Protein AF-0000000074021505 (afdb_homodimer)

Organism: Pomacea canaliculata (NCBI:txid400727)

Secondary structure (DSSP, 8-state):
-GGG-EEEEE-GGG-BSHHHHHHHTT--HHHHHHHHH---EEEEEEETTEEEEEEEETTEEEEEEEETTS-EEEE-TTS-EEEEEEEEETTEEEEEEEETTEEEEEEEEEETTEEEEEEEETTEEEEEEEEE-/-GGG-EEEEE-GGG-BSHHHHHHHTT--HHHHHHHHH---EEEEEEETTEEEEEEEETTEEEEEEEETTS-EEEE-TTS-EEEEEEEEETTEEEEEEEETTEEEEEEEEEETTEEEEEEEETTEEEEEEEEE-

Radius of gyration: 21.73 Å; Cα contacts (8 Å, |Δi|>4): 639; chains: 2; bounding box: 27×64×45 Å

Solvent-accessible surface area (backbone atoms only — not comparable to full-atom values): 13680 Å² total; per-residue (Å²): 100,71,73,56,50,44,40,27,35,58,38,58,93,69,39,42,48,52,66,60,27,33,51,77,66,73,42,42,52,58,48,41,54,23,52,59,66,49,74,40,36,42,32,34,47,74,59,89,73,36,36,37,40,35,43,31,49,84,89,49,72,38,78,48,69,44,39,72,73,40,79,39,80,44,73,46,63,62,69,40,46,32,41,32,35,35,39,78,55,96,67,21,46,34,33,39,42,25,46,71,80,37,55,33,40,35,41,36,34,61,59,95,78,24,41,39,37,36,40,32,46,83,88,28,49,30,38,41,33,20,37,70,102,101,71,73,58,49,43,39,28,34,59,37,58,93,68,38,43,49,50,65,60,28,33,51,76,66,74,44,41,53,58,47,41,53,23,53,59,66,48,74,39,35,42,31,31,45,74,58,89,73,36,36,37,42,34,42,32,50,83,90,48,72,37,77,48,69,44,39,74,74,40,78,40,78,43,74,46,63,62,70,40,47,33,41,34,34,34,39,78,53,96,66,21,45,34,35,41,41,25,47,70,78,37,55,34,39,34,41,36,36,61,57,94,78,24,42,40,37,35,42,32,47,82,90,29,50,31,36,41,34,22,38,70,104

Sequence (266 aa):
MESLLGKWQVINSESEGLDEYFRKNDTPAEDRYALTSTQWTQSFLKDGDQWVSETAYGEIKDTLKFKLGQEVTHTTLRGKSLVGTFNIKDNKLVGSGTEDGIPFSSCDYVADGKLRAAFTLNGATAKFLLRKVMESLLGKWQVINSESEGLDEYFRKNDTPAEDRYALTSTQWTQSFLKDGDQWVSETAYGEIKDTLKFKLGQEVTHTTLRGKSLVGTFNIKDNKLVGSGTEDGIPFSSCDYVADGKLRAAFTLNGATAKFLLRKV

Structure (mmCIF, N/CA/C/O backbone):
data_AF-0000000074021505-model_v1
#
loop_
_entity.id
_entity.type
_entity.pdbx_description
1 polymer 'Cytosolic fatty-acid binding proteins domain-containing protein'
#
loop_
_atom_site.group_PDB
_atom_site.id
_atom_si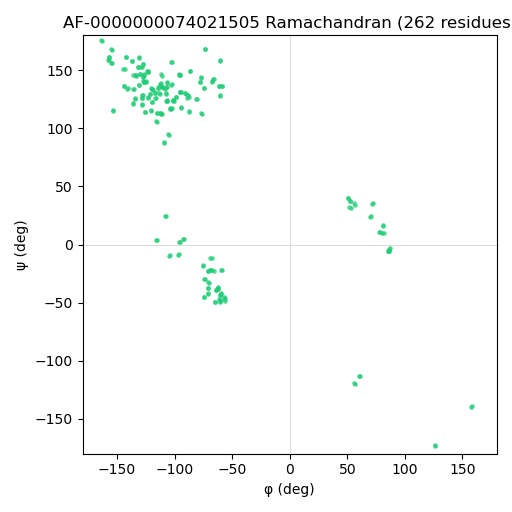te.type_symbol
_atom_site.label_atom_id
_atom_site.label_alt_id
_atom_site.label_comp_id
_atom_site.label_asym_id
_atom_site.label_entity_id
_atom_site.label_seq_id
_atom_site.pdbx_PDB_ins_code
_atom_site.Cartn_x
_atom_site.Cartn_y
_atom_site.Cartn_z
_atom_site.occupancy
_atom_site.B_iso_or_equiv
_atom_site.auth_seq_id
_atom_site.auth_comp_id
_atom_site.auth_asym_id
_atom_site.auth_atom_id
_atom_site.pdbx_PDB_model_num
ATOM 1 N N . MET A 1 1 ? -4.57 25.219 19.688 1 74.06 1 MET A N 1
ATOM 2 C CA . MET A 1 1 ? -3.432 24.906 18.844 1 74.06 1 MET A CA 1
ATOM 3 C C . MET A 1 1 ? -2.467 23.953 19.547 1 74.06 1 MET A C 1
ATOM 5 O O . MET A 1 1 ? -1.963 23.016 18.938 1 74.06 1 MET A O 1
ATOM 9 N N . GLU A 1 2 ? -2.518 24.203 20.781 1 87.38 2 GLU A N 1
ATOM 10 C CA . GLU A 1 2 ? -1.616 23.391 21.594 1 87.38 2 GLU A CA 1
ATOM 11 C C . GLU A 1 2 ? -2.094 21.953 21.672 1 87.38 2 GLU A C 1
ATOM 13 O O . GLU A 1 2 ? -1.3 21.047 21.922 1 87.38 2 GLU A O 1
ATOM 18 N N . SER A 1 3 ? -3.436 21.859 21.422 1 94.69 3 SER A N 1
ATOM 19 C CA . SER A 1 3 ? -3.998 20.516 21.562 1 94.69 3 SER A CA 1
ATOM 20 C C . SER A 1 3 ? -3.461 19.594 20.484 1 94.69 3 SER A C 1
ATOM 22 O O . SER A 1 3 ? -3.465 18.359 20.641 1 94.69 3 SER A O 1
ATOM 24 N N . LEU A 1 4 ? -2.99 20.094 19.391 1 97.56 4 LEU A N 1
ATOM 25 C CA . LEU A 1 4 ? -2.488 19.312 18.266 1 97.56 4 LEU A CA 1
ATOM 26 C C . LEU A 1 4 ? -1.125 18.703 18.578 1 97.56 4 LEU A C 1
ATOM 28 O O . LEU A 1 4 ? -0.756 17.672 18.031 1 97.56 4 LEU A O 1
ATOM 32 N N . LEU A 1 5 ? -0.361 19.422 19.438 1 97.75 5 LEU A N 1
ATOM 33 C CA . LEU A 1 5 ? 1.017 19.016 19.703 1 97.75 5 LEU A CA 1
ATOM 34 C C . LEU A 1 5 ? 1.065 17.625 20.328 1 97.75 5 LEU A C 1
ATOM 36 O O . LEU A 1 5 ? 0.248 17.297 21.188 1 97.75 5 LEU A O 1
ATOM 40 N N . GLY A 1 6 ? 1.986 16.812 19.859 1 98 6 GLY A N 1
ATOM 41 C CA . GLY A 1 6 ? 2.135 15.453 20.328 1 98 6 GLY A CA 1
ATOM 42 C C . GLY A 1 6 ? 2.113 14.43 19.203 1 98 6 GLY A C 1
ATOM 43 O O . GLY A 1 6 ? 2.279 14.781 18.031 1 98 6 GLY A O 1
ATOM 44 N N . LYS A 1 7 ? 2.096 13.195 19.672 1 98.38 7 LYS A N 1
ATOM 45 C CA . LYS A 1 7 ? 2.119 12.07 18.734 1 98.38 7 LYS A CA 1
ATOM 46 C C . LYS A 1 7 ? 0.794 11.312 18.766 1 98.38 7 LYS A C 1
ATOM 48 O O . LYS A 1 7 ? 0.218 11.094 19.828 1 98.38 7 LYS A O 1
ATOM 53 N N . TRP A 1 8 ? 0.342 10.984 17.562 1 98.81 8 TRP A N 1
ATOM 54 C CA . TRP A 1 8 ? -0.972 10.383 17.375 1 98.81 8 TRP A CA 1
ATOM 55 C C . TRP A 1 8 ? -0.873 9.141 16.484 1 98.81 8 TRP A C 1
ATOM 57 O O . TRP A 1 8 ? -0.162 9.141 15.484 1 98.81 8 TRP A O 1
ATOM 67 N N . GLN A 1 9 ? -1.569 8.078 16.859 1 98.5 9 GLN A N 1
ATOM 68 C CA . GLN A 1 9 ? -1.615 6.824 16.125 1 98.5 9 GLN A CA 1
ATOM 69 C C . GLN A 1 9 ? -2.959 6.645 15.422 1 98.5 9 GLN A C 1
ATOM 71 O O . GLN A 1 9 ? -4.012 6.809 16.047 1 98.5 9 GLN A O 1
ATOM 76 N N . VAL A 1 10 ? -2.836 6.227 14.203 1 98.06 10 VAL A N 1
ATOM 77 C CA . VAL A 1 10 ? -4.047 6.082 13.398 1 98.06 10 VAL A CA 1
ATOM 78 C C . VAL A 1 10 ? -4.902 4.945 13.953 1 98.06 10 VAL A C 1
ATOM 80 O O . VAL A 1 10 ? -4.371 3.926 14.406 1 98.06 10 VAL A O 1
ATOM 83 N N . ILE A 1 11 ? -6.18 5.215 13.938 1 97.62 11 ILE A N 1
ATOM 84 C CA . ILE A 1 11 ? -7.191 4.184 14.156 1 97.62 11 ILE A CA 1
ATOM 85 C C . ILE A 1 11 ? -7.852 3.82 12.828 1 97.62 11 ILE A C 1
ATOM 87 O O . ILE A 1 11 ? -8.852 4.43 12.438 1 97.62 11 ILE A O 1
ATOM 91 N N . ASN A 1 12 ? -7.355 2.795 12.195 1 93.88 12 ASN A N 1
ATOM 92 C CA . ASN A 1 12 ? -7.746 2.488 10.82 1 93.88 12 ASN A CA 1
ATOM 93 C C . ASN A 1 12 ? -9.234 2.174 10.719 1 93.88 12 ASN A C 1
ATOM 95 O O . ASN A 1 12 ? -9.898 2.594 9.773 1 93.88 12 ASN A O 1
ATOM 99 N N . SER A 1 13 ? -9.734 1.504 11.688 1 92.56 13 SER A N 1
ATOM 100 C CA . SER A 1 13 ? -11.109 1.021 11.641 1 92.56 13 SER A CA 1
ATOM 101 C C . SER A 1 13 ? -12.102 2.174 11.727 1 92.56 13 SER A C 1
ATOM 103 O O . SER A 1 13 ? -13.289 1.999 11.453 1 92.56 13 SER A O 1
ATOM 105 N N . GLU A 1 14 ? -11.586 3.354 12.062 1 94.62 14 GLU A N 1
ATOM 106 C CA . GLU A 1 14 ? -12.477 4.492 12.266 1 94.62 14 GLU A CA 1
ATOM 107 C C . GLU A 1 14 ? -12.227 5.578 11.227 1 94.62 14 GLU A C 1
ATOM 109 O O . GLU A 1 14 ? -12.844 6.645 11.273 1 94.62 14 GLU A O 1
ATOM 114 N N . SER A 1 15 ? -11.367 5.312 10.32 1 94.38 15 SER A N 1
ATOM 115 C CA . SER A 1 15 ? -11.062 6.242 9.234 1 94.38 15 SER A CA 1
ATOM 116 C C . SER A 1 15 ? -12.016 6.066 8.062 1 94.38 15 SER A C 1
ATOM 118 O O . SER A 1 15 ? -12.57 4.98 7.867 1 94.38 15 SER A O 1
ATOM 120 N N . GLU A 1 16 ? -12.266 7.223 7.336 1 96.56 16 GLU A N 1
ATOM 121 C CA . GLU A 1 16 ? -13.32 7.195 6.324 1 96.56 16 GLU A CA 1
ATOM 122 C C . GLU A 1 16 ? -12.836 7.781 5.004 1 96.56 16 GLU A C 1
ATOM 124 O O . GLU A 1 16 ? -11.906 8.594 4.984 1 96.56 16 GLU A O 1
ATOM 129 N N . GLY A 1 17 ? -13.453 7.312 3.939 1 96.75 17 GLY A N 1
ATOM 130 C CA . GLY A 1 17 ? -13.242 7.902 2.629 1 96.75 17 GLY A CA 1
ATOM 131 C C . GLY A 1 17 ? -11.938 7.477 1.987 1 96.75 17 GLY A C 1
ATOM 132 O O . GLY A 1 17 ? -11.531 8.023 0.957 1 96.75 17 GLY A O 1
ATOM 133 N N . LEU A 1 18 ? -11.273 6.484 2.553 1 95.44 18 LEU A N 1
ATOM 134 C CA . LEU A 1 18 ? -9.914 6.164 2.146 1 95.44 18 LEU A CA 1
ATOM 135 C C . LEU A 1 18 ? -9.898 5.461 0.794 1 95.44 18 LEU A C 1
ATOM 137 O O . LEU A 1 18 ? -9.125 5.824 -0.093 1 95.44 18 LEU A O 1
ATOM 141 N N . ASP A 1 19 ? -10.75 4.523 0.605 1 90.44 19 ASP A N 1
ATOM 142 C CA . ASP A 1 19 ? -10.781 3.797 -0.66 1 90.44 19 ASP A CA 1
ATOM 143 C C . ASP A 1 19 ? -11.078 4.738 -1.826 1 90.44 19 ASP A C 1
ATOM 145 O O . ASP A 1 19 ? -10.391 4.695 -2.85 1 90.44 19 ASP A O 1
ATOM 149 N N . GLU A 1 20 ? -12.078 5.559 -1.692 1 93.25 20 GLU A N 1
ATOM 150 C CA . GLU A 1 20 ? -12.422 6.512 -2.742 1 93.25 20 GLU A CA 1
ATOM 151 C C . GLU A 1 20 ? -11.273 7.477 -3.016 1 93.25 20 GLU A C 1
ATOM 153 O O . GLU A 1 20 ? -10.984 7.801 -4.168 1 93.25 20 GLU A O 1
ATOM 158 N N . TYR A 1 21 ? -10.695 7.941 -1.958 1 96.44 21 TYR A N 1
ATOM 159 C CA . TYR A 1 21 ? -9.57 8.867 -2.078 1 96.44 21 TYR A CA 1
ATOM 160 C C . TYR A 1 21 ? -8.461 8.258 -2.924 1 96.44 21 TYR A C 1
ATOM 162 O O . TYR A 1 21 ? -7.98 8.891 -3.871 1 96.44 21 TYR A O 1
ATOM 170 N N . PHE A 1 22 ? -8.094 7.059 -2.65 1 92.75 22 PHE A N 1
ATOM 171 C CA . PHE A 1 22 ? -7 6.41 -3.365 1 92.75 22 PHE A CA 1
ATOM 172 C C . PHE A 1 22 ? -7.41 6.07 -4.793 1 92.75 22 PHE A C 1
ATOM 174 O O . PHE A 1 22 ? -6.625 6.242 -5.73 1 92.75 22 PHE A O 1
ATOM 181 N N . ARG A 1 23 ? -8.641 5.578 -4.895 1 90.56 23 ARG A N 1
ATOM 182 C CA . ARG A 1 23 ? -9.148 5.258 -6.223 1 90.56 23 ARG A CA 1
ATOM 183 C C . ARG A 1 23 ? -9.109 6.48 -7.133 1 90.56 23 ARG A C 1
ATOM 185 O O . ARG A 1 23 ? -8.602 6.406 -8.258 1 90.56 23 ARG A O 1
ATOM 192 N N . LYS A 1 24 ? -9.531 7.621 -6.672 1 92.81 24 LYS A N 1
ATOM 193 C CA . LYS A 1 24 ? -9.594 8.859 -7.449 1 92.81 24 LYS A CA 1
ATOM 194 C C . LYS A 1 24 ? -8.195 9.383 -7.758 1 92.81 24 LYS A C 1
ATOM 196 O O . LYS A 1 24 ? -8.016 10.148 -8.711 1 92.81 24 LYS A O 1
ATOM 201 N N . ASN A 1 25 ? -7.262 8.984 -6.992 1 91.88 25 ASN A N 1
ATOM 202 C CA . ASN A 1 25 ? -5.887 9.438 -7.195 1 91.88 25 ASN A CA 1
ATOM 203 C C . ASN A 1 25 ? -5.008 8.32 -7.742 1 91.88 25 ASN A C 1
ATOM 205 O O . ASN A 1 25 ? -3.824 8.234 -7.406 1 91.88 25 ASN A O 1
ATOM 209 N N . ASP A 1 26 ? -5.516 7.402 -8.352 1 85.31 26 ASP A N 1
ATOM 210 C CA . ASP A 1 26 ? -4.926 6.43 -9.266 1 85.31 26 ASP A CA 1
ATOM 211 C C . ASP A 1 26 ? -4.07 5.418 -8.508 1 85.31 26 ASP A C 1
ATOM 213 O O . ASP A 1 26 ? -3.027 4.984 -9.008 1 85.31 26 ASP A O 1
ATOM 217 N N . THR A 1 27 ? -4.562 5.109 -7.305 1 87.69 27 THR A N 1
ATOM 218 C CA . THR A 1 27 ? -3.898 4.043 -6.562 1 87.69 27 THR A CA 1
ATOM 219 C C . THR A 1 27 ? -4.504 2.686 -6.906 1 87.69 27 THR A C 1
ATOM 221 O O . THR A 1 27 ? -5.715 2.494 -6.801 1 87.69 27 THR A O 1
ATOM 224 N N . PRO A 1 28 ? -3.674 1.771 -7.301 1 82.38 28 PRO A N 1
ATOM 225 C CA . PRO A 1 28 ? -4.191 0.437 -7.613 1 82.38 28 PRO A CA 1
ATOM 226 C C . PRO A 1 28 ? -4.859 -0.231 -6.414 1 82.38 28 PRO A C 1
ATOM 228 O O . PRO A 1 28 ? -4.523 0.072 -5.266 1 82.38 28 PRO A O 1
ATOM 231 N N . ALA A 1 29 ? -5.695 -1.176 -6.695 1 80.5 29 ALA A N 1
ATOM 232 C CA . ALA A 1 29 ? -6.57 -1.782 -5.695 1 80.5 29 ALA A CA 1
ATOM 233 C C . ALA A 1 29 ? -5.762 -2.447 -4.586 1 80.5 29 ALA A C 1
ATOM 235 O O . ALA A 1 29 ? -6.051 -2.27 -3.402 1 80.5 29 ALA A O 1
ATOM 236 N N . GLU A 1 30 ? -4.746 -3.24 -4.934 1 81.88 30 GLU A N 1
ATOM 237 C CA . GLU A 1 30 ? -3.957 -3.926 -3.914 1 81.88 30 GLU A CA 1
ATOM 238 C C . GLU A 1 30 ? -3.254 -2.93 -2.998 1 81.88 30 GLU A C 1
ATOM 240 O O . GLU A 1 30 ? -3.213 -3.119 -1.781 1 81.88 30 GLU A O 1
ATOM 245 N N . ASP A 1 31 ? -2.814 -1.86 -3.572 1 88.81 31 ASP A N 1
ATOM 246 C CA . ASP A 1 31 ? -2.117 -0.84 -2.795 1 88.81 31 ASP A CA 1
ATOM 247 C C . ASP A 1 31 ? -3.076 -0.116 -1.854 1 88.81 31 ASP A C 1
ATOM 249 O O . ASP A 1 31 ? -2.707 0.231 -0.729 1 88.81 31 ASP A O 1
ATOM 253 N N . ARG A 1 32 ? -4.367 0.007 -2.355 1 89.44 32 ARG A N 1
ATOM 254 C CA . ARG A 1 32 ? -5.348 0.686 -1.516 1 89.44 32 ARG A CA 1
ATOM 255 C C . ARG A 1 32 ? -5.59 -0.087 -0.223 1 89.44 32 ARG A C 1
ATOM 257 O O . ARG A 1 32 ? -5.672 0.506 0.855 1 89.44 32 ARG A O 1
ATOM 264 N N . TYR A 1 33 ? -5.629 -1.406 -0.345 1 85.88 33 TYR A N 1
ATOM 265 C CA . TYR A 1 33 ? -5.824 -2.229 0.844 1 85.88 33 TYR A CA 1
ATOM 266 C C . TYR A 1 33 ? -4.645 -2.09 1.801 1 85.88 33 TYR A C 1
ATOM 268 O O . TYR A 1 33 ? -4.832 -1.85 2.996 1 85.88 33 TYR A O 1
ATOM 276 N N . ALA A 1 34 ? -3.473 -2.229 1.252 1 90.56 34 ALA A N 1
ATOM 277 C CA . ALA A 1 34 ? -2.273 -2.139 2.082 1 90.56 34 ALA A CA 1
ATOM 278 C C . ALA A 1 34 ? -2.182 -0.779 2.768 1 90.56 34 ALA A C 1
ATOM 280 O O . ALA A 1 34 ? -1.938 -0.7 3.973 1 90.56 34 ALA A O 1
ATOM 281 N N . LEU A 1 35 ? -2.484 0.198 2.031 1 91.88 35 LEU A N 1
ATOM 282 C CA . LEU A 1 35 ? -2.342 1.556 2.545 1 91.88 35 LEU A CA 1
ATOM 283 C C . LEU A 1 35 ? -3.396 1.847 3.609 1 91.88 35 LEU A C 1
ATOM 285 O O . LEU A 1 35 ? -3.105 2.496 4.617 1 91.88 35 LEU A O 1
ATOM 289 N N . THR A 1 36 ? -4.605 1.33 3.408 1 90.75 36 THR A N 1
ATOM 290 C CA . THR A 1 36 ? -5.695 1.6 4.34 1 90.75 36 THR A CA 1
ATOM 291 C C . THR A 1 36 ? -5.52 0.791 5.625 1 90.75 36 THR A C 1
ATOM 293 O O . THR A 1 36 ? -6.062 1.15 6.668 1 90.75 36 THR A O 1
ATOM 296 N N . SER A 1 37 ? -4.719 -0.219 5.57 1 88.38 37 SER A N 1
ATOM 297 C CA . SER A 1 37 ? -4.578 -1.108 6.719 1 88.38 37 SER A CA 1
ATOM 298 C C . SER A 1 37 ? -3.266 -0.86 7.453 1 88.38 37 SER A C 1
ATOM 300 O O . SER A 1 37 ? -3.059 -1.371 8.555 1 88.38 37 SER A O 1
ATOM 302 N N . THR A 1 38 ? -2.432 -0.109 6.891 1 91.75 38 THR A N 1
ATOM 303 C CA . THR A 1 38 ? -1.107 0.11 7.461 1 91.75 38 THR A CA 1
ATOM 304 C C . THR A 1 38 ? -1.187 1.03 8.68 1 91.75 38 THR A C 1
ATOM 306 O O . THR A 1 38 ? -1.918 2.023 8.664 1 91.75 38 THR A O 1
ATOM 309 N N . GLN A 1 39 ? -0.461 0.584 9.719 1 93.06 39 GLN A N 1
ATOM 310 C CA . GLN A 1 39 ? -0.328 1.453 10.883 1 93.06 39 GLN A CA 1
ATOM 311 C C . GLN A 1 39 ? 0.696 2.557 10.633 1 93.06 39 GLN A C 1
ATOM 313 O O . GLN A 1 39 ? 1.748 2.311 10.039 1 93.06 39 GLN A O 1
ATOM 318 N N . TRP A 1 40 ? 0.315 3.75 11.133 1 95.12 40 TRP A N 1
ATOM 319 C CA . TRP A 1 40 ? 1.209 4.895 11.016 1 95.12 40 TRP A CA 1
ATOM 320 C C . TRP A 1 40 ? 0.935 5.922 12.109 1 95.12 40 TRP A C 1
ATOM 322 O O . TRP A 1 40 ? -0.058 5.816 12.828 1 95.12 40 TRP A O 1
ATOM 332 N N . THR A 1 41 ? 1.83 6.895 12.266 1 97.44 41 THR A N 1
ATOM 333 C CA . THR A 1 41 ? 1.674 7.941 13.266 1 97.44 41 THR A CA 1
ATOM 334 C C . THR A 1 41 ? 1.844 9.32 12.641 1 97.44 41 THR A C 1
ATOM 336 O O . THR A 1 41 ? 2.469 9.461 11.594 1 97.44 41 THR A O 1
ATOM 339 N N . GLN A 1 42 ? 1.218 10.281 13.25 1 98.12 42 GLN A N 1
ATOM 340 C CA . GLN A 1 42 ? 1.398 11.703 12.992 1 98.12 42 GLN A CA 1
ATOM 341 C C . GLN A 1 42 ? 1.883 12.438 14.242 1 98.12 42 GLN A C 1
ATOM 343 O O . GLN A 1 42 ? 1.344 12.242 15.328 1 98.12 42 GLN A O 1
ATOM 348 N N . SER A 1 43 ? 2.832 13.234 14.078 1 98.44 43 SER A N 1
ATOM 349 C CA . SER A 1 43 ? 3.299 14.062 15.188 1 98.44 43 SER A CA 1
ATOM 350 C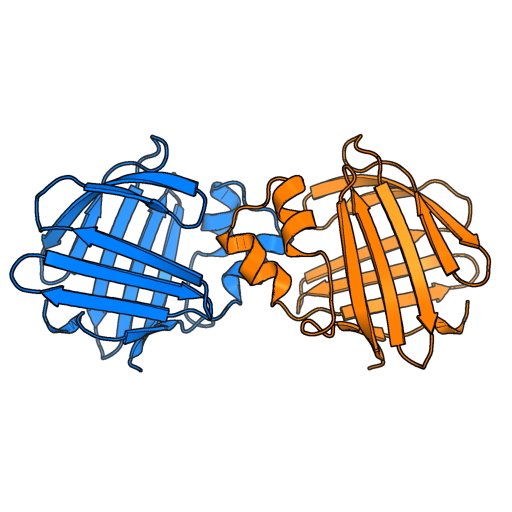 C . SER A 1 43 ? 3.352 15.531 14.805 1 98.44 43 SER A C 1
ATOM 352 O O . SER A 1 43 ? 3.648 15.867 13.656 1 98.44 43 SER A O 1
ATOM 354 N N . PHE A 1 44 ? 3.041 16.359 15.75 1 98.62 44 PHE A N 1
ATOM 355 C CA . PHE A 1 44 ? 3.15 17.797 15.633 1 98.62 44 PHE A CA 1
ATOM 356 C C . PHE A 1 44 ? 4.047 18.375 16.719 1 98.62 44 PHE A C 1
ATOM 358 O O . PHE A 1 44 ? 3.861 18.062 17.906 1 98.62 44 PHE A O 1
ATOM 365 N N . LEU A 1 45 ? 5 19.109 16.266 1 97.94 45 LEU A N 1
ATOM 366 C CA . LEU A 1 45 ? 5.891 19.844 17.156 1 97.94 45 LEU A CA 1
ATOM 367 C C . LEU A 1 45 ? 5.957 21.312 16.781 1 97.94 45 LEU A C 1
ATOM 369 O O . LEU A 1 45 ? 5.676 21.672 15.633 1 97.94 45 LEU A O 1
ATOM 373 N N . LYS A 1 46 ? 6.289 22.125 17.75 1 96.38 46 LYS A N 1
ATOM 374 C CA . LYS A 1 46 ? 6.457 23.562 17.531 1 96.38 46 LYS A CA 1
ATOM 375 C C . LYS A 1 46 ? 7.711 24.078 18.234 1 96.38 46 LYS A C 1
ATOM 377 O O . LYS A 1 46 ? 7.926 23.812 19.422 1 96.38 46 LYS A O 1
ATOM 382 N N . ASP A 1 47 ? 8.547 24.641 17.406 1 94.12 47 ASP A N 1
ATOM 383 C CA . ASP A 1 47 ? 9.719 25.344 17.906 1 94.12 47 ASP A CA 1
ATOM 384 C C . ASP A 1 47 ? 9.648 26.828 17.562 1 94.12 47 ASP A C 1
ATOM 386 O O . ASP A 1 47 ? 10.031 27.234 16.453 1 94.12 47 ASP A O 1
ATOM 390 N N . GLY A 1 48 ? 9.367 27.625 18.625 1 94.62 48 GLY A N 1
ATOM 391 C CA . GLY A 1 48 ? 9.07 29.016 18.297 1 94.62 48 GLY A CA 1
ATOM 392 C C . GLY A 1 48 ? 7.934 29.172 17.312 1 94.62 48 GLY A C 1
ATOM 393 O O . GLY A 1 48 ? 6.816 28.703 17.562 1 94.62 48 GLY A O 1
ATOM 394 N N . ASP A 1 49 ? 8.32 29.797 16.172 1 96.38 49 ASP A N 1
ATOM 395 C CA . ASP A 1 49 ? 7.277 30.031 15.172 1 96.38 49 ASP A CA 1
ATOM 396 C C . ASP A 1 49 ? 7.277 28.938 14.117 1 96.38 49 ASP A C 1
ATOM 398 O O . ASP A 1 49 ? 6.422 28.922 13.227 1 96.38 49 ASP A O 1
ATOM 402 N N . GLN A 1 50 ? 8.109 27.969 14.227 1 97.62 50 GLN A N 1
ATOM 403 C CA . GLN A 1 50 ? 8.211 26.891 13.242 1 97.62 50 GLN A CA 1
ATOM 404 C C . GLN A 1 50 ? 7.453 25.656 13.711 1 97.62 50 GLN A C 1
ATOM 406 O O . GLN A 1 50 ? 7.645 25.188 14.836 1 97.62 50 GLN A O 1
ATOM 411 N N . TRP A 1 51 ? 6.59 25.219 12.812 1 98.19 51 TRP A N 1
ATOM 412 C CA . TRP A 1 51 ? 5.887 23.953 13.023 1 98.19 51 TRP A CA 1
ATOM 413 C C . TRP A 1 51 ? 6.609 22.812 12.328 1 98.19 51 TRP A C 1
ATOM 415 O O . TRP A 1 51 ? 7.207 23 11.266 1 98.19 51 TRP A O 1
ATOM 425 N N . VAL A 1 52 ? 6.539 21.641 12.977 1 98.19 52 VAL A N 1
ATOM 426 C CA . VAL A 1 52 ? 7.008 20.406 12.375 1 98.19 52 VAL A CA 1
ATOM 427 C C . VAL A 1 52 ? 5.898 19.359 12.406 1 98.19 52 VAL A C 1
ATOM 429 O O . VAL A 1 52 ? 5.418 18.984 13.484 1 98.19 52 VAL A O 1
ATOM 432 N N . SER A 1 53 ? 5.434 18.984 11.281 1 98.25 53 SER A N 1
ATOM 433 C CA . SER A 1 53 ? 4.5 17.875 11.133 1 98.25 53 SER A CA 1
ATOM 434 C C . SER A 1 53 ? 5.188 16.656 10.539 1 98.25 53 SER A C 1
ATOM 436 O O . SER A 1 53 ? 5.762 16.719 9.453 1 98.25 53 SER A O 1
ATOM 438 N N . GLU A 1 54 ? 5.113 15.516 11.234 1 97.62 54 GLU A N 1
ATOM 439 C CA . GLU A 1 54 ? 5.801 14.312 10.773 1 97.62 54 GLU A CA 1
ATOM 440 C C . GLU A 1 54 ? 4.852 13.117 10.711 1 97.62 54 GLU A C 1
ATOM 442 O O . GLU A 1 54 ? 4.172 12.812 11.695 1 97.62 54 GLU A O 1
ATOM 447 N N . THR A 1 55 ? 4.684 12.523 9.539 1 96.62 55 THR A N 1
ATOM 448 C CA . THR A 1 55 ? 4.031 11.227 9.367 1 96.62 55 THR A CA 1
ATOM 449 C C . THR A 1 55 ? 5.059 10.102 9.32 1 96.62 55 THR A C 1
ATOM 451 O O . THR A 1 55 ? 6.055 10.195 8.602 1 96.62 55 THR A O 1
ATOM 454 N N . ALA A 1 56 ? 4.852 9.055 10.086 1 94.44 56 ALA A N 1
ATOM 455 C CA . ALA A 1 56 ? 5.836 7.977 10.156 1 94.44 56 ALA A CA 1
ATOM 456 C C . ALA A 1 56 ? 5.188 6.621 9.891 1 94.44 56 ALA A C 1
ATOM 458 O O . ALA A 1 56 ? 4.137 6.309 10.445 1 94.44 56 ALA A O 1
ATOM 459 N N . TYR A 1 57 ? 5.77 5.879 8.984 1 89.75 57 TYR A N 1
ATOM 460 C CA . TYR A 1 57 ? 5.5 4.48 8.68 1 89.75 57 TYR A CA 1
ATOM 461 C C . TYR A 1 57 ? 6.656 3.594 9.125 1 89.75 57 TYR A C 1
ATOM 463 O O . TYR A 1 57 ? 7.621 3.404 8.383 1 89.75 57 TYR A O 1
ATOM 471 N N . GLY A 1 58 ? 6.656 3.131 10.43 1 83.44 58 GLY A N 1
ATOM 472 C CA . GLY A 1 58 ? 7.852 2.469 10.922 1 83.44 58 GLY A CA 1
ATOM 473 C C . GLY A 1 58 ? 9.078 3.361 10.906 1 83.44 58 GLY A C 1
ATOM 474 O O . GLY A 1 58 ? 9.078 4.43 11.516 1 83.44 58 GLY A O 1
ATOM 475 N N . GLU A 1 59 ? 10.039 3.027 10.055 1 84.12 59 GLU A N 1
ATOM 476 C CA . GLU A 1 59 ? 11.273 3.807 10.055 1 84.12 59 GLU A CA 1
ATOM 477 C C . GLU A 1 59 ? 11.242 4.883 8.977 1 84.12 59 GLU A C 1
ATOM 479 O O . GLU A 1 59 ? 12.133 5.734 8.914 1 84.12 59 GLU A O 1
ATOM 484 N N . ILE A 1 60 ? 10.219 4.859 8.102 1 87.19 60 ILE A N 1
ATOM 485 C CA . ILE A 1 60 ? 10.102 5.836 7.027 1 87.19 60 ILE A CA 1
ATOM 486 C C . ILE A 1 60 ? 9.32 7.055 7.523 1 87.19 60 ILE A C 1
ATOM 488 O O . ILE A 1 60 ? 8.25 6.91 8.117 1 87.19 60 ILE A O 1
ATOM 492 N N . LYS A 1 61 ? 9.953 8.273 7.293 1 92.5 61 LYS A N 1
ATOM 493 C CA . LYS A 1 61 ? 9.328 9.484 7.82 1 92.5 61 LYS A CA 1
ATOM 494 C C . LYS A 1 61 ? 9.156 10.531 6.727 1 92.5 61 LYS A C 1
ATOM 496 O O . LYS A 1 61 ? 9.984 10.633 5.816 1 92.5 61 LYS A O 1
ATOM 501 N N . ASP A 1 62 ? 8.055 11.195 6.758 1 95.31 62 ASP A N 1
ATOM 502 C CA . ASP A 1 62 ? 7.785 12.414 6.004 1 95.31 62 ASP A CA 1
ATOM 503 C C . ASP A 1 62 ? 7.656 13.617 6.938 1 95.31 62 ASP A C 1
ATOM 505 O O . ASP A 1 62 ? 6.703 13.711 7.715 1 95.31 62 ASP A O 1
ATOM 509 N N . THR A 1 63 ? 8.648 14.555 6.852 1 97.19 63 THR A N 1
ATOM 510 C CA . THR A 1 63 ? 8.695 15.672 7.789 1 97.19 63 THR A CA 1
ATOM 511 C C . THR A 1 63 ? 8.477 17 7.062 1 97.19 63 THR A C 1
ATOM 513 O O . THR A 1 63 ? 9.297 17.391 6.234 1 97.19 63 THR A O 1
ATOM 516 N N . LEU A 1 64 ? 7.371 17.625 7.348 1 98.06 64 LEU A N 1
ATOM 517 C CA . LEU A 1 64 ? 7.035 18.938 6.82 1 98.06 64 LEU A CA 1
ATOM 518 C C . LEU A 1 64 ? 7.281 20.031 7.867 1 98.06 64 LEU A C 1
ATOM 520 O O . LEU A 1 64 ? 6.77 19.953 8.984 1 98.06 64 LEU A O 1
ATOM 524 N N . LYS A 1 65 ? 8.047 20.969 7.523 1 98.44 65 LYS A N 1
ATOM 525 C CA . LYS A 1 65 ? 8.305 22.125 8.359 1 98.44 65 LYS A CA 1
ATOM 526 C C . LYS A 1 65 ? 7.691 23.391 7.754 1 98.44 65 LYS A C 1
ATOM 528 O O . LYS A 1 65 ? 7.832 23.641 6.555 1 98.44 65 LYS A O 1
ATOM 533 N N . PHE A 1 66 ? 7.051 24.156 8.609 1 98.69 66 PHE A N 1
ATOM 534 C CA . PHE A 1 66 ? 6.398 25.328 8.055 1 98.69 66 PHE A CA 1
ATOM 535 C C . PHE A 1 66 ? 6.18 26.391 9.133 1 98.69 66 PHE A C 1
ATOM 537 O O . PHE A 1 66 ? 6.285 26.094 10.32 1 98.69 66 PHE A O 1
ATOM 544 N N . LYS A 1 67 ? 6.012 27.594 8.664 1 98.56 67 LYS A N 1
ATOM 545 C CA . LYS A 1 67 ? 5.504 28.688 9.477 1 98.56 67 LYS A CA 1
ATOM 546 C C . LYS A 1 67 ? 4.113 29.109 9.008 1 98.56 67 LYS A C 1
ATOM 548 O O . LYS A 1 67 ? 3.828 29.109 7.812 1 98.56 67 LYS A O 1
ATOM 553 N N . LEU A 1 68 ? 3.326 29.531 9.992 1 98.31 68 LEU A N 1
ATOM 554 C CA . LEU A 1 68 ? 1.956 29.906 9.664 1 98.31 68 LEU A CA 1
ATOM 555 C C . LEU A 1 68 ? 1.934 31.062 8.672 1 98.31 68 LEU A C 1
ATOM 557 O O . LEU A 1 68 ? 2.65 32.062 8.852 1 98.31 68 LEU A O 1
ATOM 561 N N . GLY A 1 69 ? 1.224 30.875 7.652 1 98.56 69 GLY A N 1
ATOM 562 C CA . GLY A 1 69 ? 0.984 31.953 6.695 1 98.56 69 GLY A CA 1
ATOM 563 C C . GLY A 1 69 ? 2.068 32.062 5.641 1 98.56 69 GLY A C 1
ATOM 564 O O . GLY A 1 69 ? 1.967 32.875 4.723 1 98.56 69 GLY A O 1
ATOM 565 N N . GLN A 1 70 ? 3.094 31.359 5.703 1 98.81 70 GLN A N 1
ATOM 566 C CA . GLN A 1 70 ? 4.188 31.391 4.738 1 98.81 70 GLN A CA 1
ATOM 567 C C . GLN A 1 70 ? 4.121 30.203 3.787 1 98.81 70 GLN A C 1
ATOM 569 O O . GLN A 1 70 ? 3.846 29.078 4.211 1 98.81 70 GLN A O 1
ATOM 574 N N . GLU A 1 71 ? 4.359 30.469 2.547 1 98.81 71 GLU A N 1
ATOM 575 C CA . GLU A 1 71 ? 4.391 29.375 1.573 1 98.81 71 GLU A CA 1
ATOM 576 C C . GLU A 1 71 ? 5.562 28.438 1.834 1 98.81 71 GLU A C 1
ATOM 578 O O . GLU A 1 71 ? 6.664 28.875 2.156 1 98.81 71 GLU A O 1
ATOM 583 N N . VAL A 1 72 ? 5.266 27.203 1.621 1 98.75 72 VAL A N 1
ATOM 584 C CA . VAL A 1 72 ? 6.309 26.188 1.738 1 98.75 72 VAL A CA 1
ATOM 585 C C . VAL A 1 72 ? 6.242 25.25 0.543 1 98.75 72 VAL A C 1
ATOM 587 O O . VAL A 1 72 ? 5.168 25.016 -0.019 1 98.75 72 VAL A O 1
ATOM 590 N N . THR A 1 73 ? 7.379 24.781 0.11 1 98.44 73 THR A N 1
ATOM 591 C CA . THR A 1 73 ? 7.512 23.688 -0.845 1 98.44 73 THR A CA 1
ATOM 592 C C . THR A 1 73 ? 8.055 22.438 -0.16 1 98.44 73 THR A C 1
ATOM 594 O O . THR A 1 73 ? 8.969 22.516 0.657 1 98.44 73 THR A O 1
ATOM 597 N N . HIS A 1 74 ? 7.402 21.328 -0.486 1 98 74 HIS A N 1
ATOM 598 C CA . HIS A 1 74 ? 7.727 20.062 0.163 1 98 74 HIS A CA 1
ATOM 599 C C . HIS A 1 74 ? 7.617 18.906 -0.817 1 98 74 HIS A C 1
ATOM 601 O O . HIS A 1 74 ? 6.711 18.875 -1.653 1 98 74 HIS A O 1
ATOM 607 N N . THR A 1 75 ? 8.555 18.047 -0.764 1 95.56 75 THR A N 1
ATOM 608 C CA . THR A 1 75 ? 8.414 16.781 -1.468 1 95.56 75 THR A CA 1
ATOM 609 C C . THR A 1 75 ? 7.871 15.695 -0.534 1 95.56 75 THR A C 1
ATOM 611 O O . THR A 1 75 ? 8.508 15.359 0.464 1 95.56 75 THR A O 1
ATOM 614 N N . THR A 1 76 ? 6.672 15.164 -0.872 1 91.38 76 THR A N 1
ATOM 615 C CA . THR A 1 76 ? 6.035 14.172 -0.019 1 91.38 76 THR A CA 1
ATOM 616 C C . THR A 1 76 ? 6.742 12.828 -0.132 1 91.38 76 THR A C 1
ATOM 618 O O . THR A 1 76 ? 7.582 12.633 -1.014 1 91.38 76 THR A O 1
ATOM 621 N N . LEU A 1 77 ? 6.418 11.984 0.733 1 83.75 77 LEU A N 1
ATOM 622 C CA . LEU A 1 77 ? 6.949 10.625 0.717 1 83.75 77 LEU A CA 1
ATOM 623 C C . LEU A 1 77 ? 6.609 9.922 -0.594 1 83.75 77 LEU A C 1
ATOM 625 O O . LEU A 1 77 ? 7.336 9.023 -1.026 1 83.75 77 LEU A O 1
ATOM 629 N N . ARG A 1 78 ? 5.594 10.352 -1.308 1 82.06 78 ARG A N 1
ATOM 630 C CA . ARG A 1 78 ? 5.16 9.734 -2.555 1 82.06 78 ARG A CA 1
ATOM 631 C C . ARG A 1 78 ? 5.824 10.398 -3.758 1 82.06 78 ARG A C 1
ATOM 633 O O . ARG A 1 78 ? 5.465 10.117 -4.902 1 82.06 78 ARG A O 1
ATOM 640 N N . GLY A 1 79 ? 6.734 11.328 -3.441 1 85.31 79 GLY A N 1
ATOM 641 C CA . GLY A 1 79 ? 7.5 11.969 -4.5 1 85.31 79 GLY A CA 1
ATOM 642 C C . GLY A 1 79 ? 6.746 13.086 -5.191 1 85.31 79 GLY A C 1
ATOM 643 O O . GLY A 1 79 ? 7.098 13.484 -6.301 1 85.31 79 GLY A O 1
ATOM 644 N N . LYS A 1 80 ? 5.758 13.508 -4.586 1 90.62 80 LYS A N 1
ATOM 645 C CA . LYS A 1 80 ? 4.965 14.586 -5.176 1 90.62 80 LYS A CA 1
ATOM 646 C C . LYS A 1 80 ? 5.379 15.945 -4.613 1 90.62 80 LYS A C 1
ATOM 648 O O . LYS A 1 80 ? 5.699 16.062 -3.43 1 90.62 80 LYS A O 1
ATOM 653 N N . SER A 1 81 ? 5.289 16.922 -5.449 1 96.75 81 SER A N 1
ATOM 654 C CA . SER A 1 81 ? 5.621 18.281 -5.031 1 96.75 81 SER A CA 1
ATOM 655 C C . SER A 1 81 ? 4.41 18.984 -4.43 1 96.75 81 SER A C 1
ATOM 657 O O . SER A 1 81 ? 3.426 19.25 -5.121 1 96.75 81 SER A O 1
ATOM 659 N N . LEU A 1 82 ? 4.527 19.266 -3.174 1 97.81 82 LEU A N 1
ATOM 660 C CA . LEU A 1 82 ? 3.498 20.031 -2.475 1 97.81 82 LEU A CA 1
ATOM 661 C C . LEU A 1 82 ? 3.92 21.484 -2.299 1 97.81 82 LEU A C 1
ATOM 663 O O . LEU A 1 82 ? 5.012 21.766 -1.797 1 97.81 82 LEU A O 1
ATOM 667 N N . VAL A 1 83 ? 3.158 22.391 -2.758 1 98.81 83 VAL A N 1
ATOM 668 C CA . VAL A 1 83 ? 3.318 23.828 -2.545 1 98.81 83 VAL A CA 1
ATOM 669 C C . VAL A 1 83 ? 2.076 24.391 -1.859 1 98.81 83 VAL A C 1
ATOM 671 O O . VAL A 1 83 ? 0.974 24.328 -2.406 1 98.81 83 VAL A O 1
ATOM 674 N N . GLY A 1 84 ? 2.25 24.859 -0.646 1 98.75 84 GLY A N 1
ATOM 675 C CA . GLY A 1 84 ? 1.047 25.281 0.058 1 98.75 84 GLY A CA 1
ATOM 676 C C . GLY A 1 84 ? 1.335 26.156 1.254 1 98.75 84 GLY A C 1
ATOM 677 O O . GLY A 1 84 ? 2.49 26.5 1.519 1 98.75 84 GLY A O 1
ATOM 678 N N . THR A 1 85 ? 0.302 26.641 1.871 1 98.88 85 THR A N 1
ATOM 679 C CA . THR A 1 85 ? 0.318 27.438 3.098 1 98.88 85 THR A CA 1
ATOM 680 C C . THR A 1 85 ? -0.536 26.781 4.176 1 98.88 85 THR A C 1
ATOM 682 O O . THR A 1 85 ? -1.546 26.141 3.873 1 98.88 85 THR A O 1
ATOM 685 N N . PHE A 1 86 ? -0.095 27 5.383 1 98.81 86 PHE A N 1
ATOM 686 C CA . PHE A 1 86 ? -0.81 26.469 6.543 1 98.81 86 PHE A CA 1
ATOM 687 C C . PHE A 1 86 ? -1.147 27.594 7.523 1 98.81 86 PHE A C 1
ATOM 689 O O . PHE A 1 86 ? -0.337 28.484 7.746 1 98.81 86 PHE A O 1
ATOM 696 N N . ASN A 1 87 ? -2.318 27.484 8.055 1 98.62 87 ASN A N 1
ATOM 697 C CA . ASN A 1 87 ? -2.818 28.469 8.992 1 98.62 87 ASN A CA 1
ATOM 698 C C . ASN A 1 87 ? -3.633 27.828 10.109 1 98.62 87 ASN A C 1
ATOM 700 O O . ASN A 1 87 ? -4.051 26.672 9.992 1 98.62 87 ASN A O 1
ATOM 704 N N . ILE A 1 88 ? -3.777 28.562 11.148 1 97.69 88 ILE A N 1
ATOM 705 C CA . ILE A 1 88 ? -4.711 28.188 12.203 1 97.69 88 ILE A CA 1
ATOM 706 C C . ILE A 1 88 ? -5.988 29.016 12.086 1 97.69 88 ILE A C 1
ATOM 708 O O . ILE A 1 88 ? -5.934 30.25 12.078 1 97.69 88 ILE A O 1
ATOM 712 N N . LYS A 1 89 ? -6.988 28.312 11.859 1 97 89 LYS A N 1
ATOM 713 C CA . LYS A 1 89 ? -8.32 28.906 11.812 1 97 89 LYS A CA 1
ATOM 714 C C . LYS A 1 89 ? -9.297 28.156 12.719 1 97 89 LYS A C 1
ATOM 716 O O . LYS A 1 89 ? -9.453 26.938 12.586 1 97 89 LYS A O 1
ATOM 721 N N . ASP A 1 90 ? -10.016 28.859 13.672 1 95.19 90 ASP A N 1
ATOM 722 C CA . ASP A 1 90 ? -11 28.281 14.57 1 95.19 90 ASP A CA 1
ATOM 723 C C . ASP A 1 90 ? -10.43 27.047 15.281 1 95.19 90 ASP A C 1
ATOM 725 O O . ASP A 1 90 ? -11.07 26 15.328 1 95.19 90 ASP A O 1
ATOM 729 N N . ASN A 1 91 ? -9.227 27.172 15.648 1 94 91 ASN A N 1
ATOM 730 C CA . ASN A 1 91 ? -8.508 26.156 16.422 1 94 91 ASN A CA 1
ATOM 731 C C . ASN A 1 91 ? -8.227 24.922 15.57 1 94 91 ASN A C 1
ATOM 733 O O . ASN A 1 91 ? -8.109 23.812 16.109 1 94 91 ASN A O 1
ATOM 737 N N . LYS A 1 92 ? -8.18 25.062 14.328 1 98 92 LYS A N 1
ATOM 738 C CA . LYS A 1 92 ? -7.828 24 13.383 1 98 92 LYS A CA 1
ATOM 739 C C . LYS A 1 92 ? -6.605 24.391 12.555 1 98 92 LYS A C 1
ATOM 741 O O . LYS A 1 92 ? -6.477 25.547 12.133 1 98 92 LYS A O 1
ATOM 746 N N . LEU A 1 93 ? -5.691 23.469 12.43 1 98.62 93 LEU A N 1
ATOM 747 C CA . LEU A 1 93 ? -4.637 23.656 11.438 1 98.62 93 LEU A CA 1
ATOM 748 C C . LEU A 1 93 ? -5.156 23.359 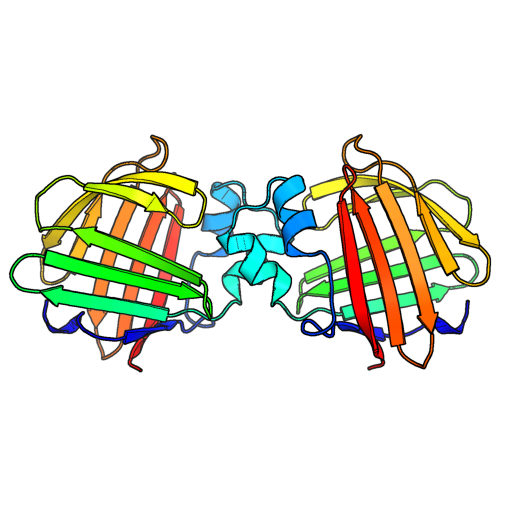10.039 1 98.62 93 LEU A C 1
ATOM 750 O O . LEU A 1 93 ? -5.52 22.219 9.727 1 98.62 93 LEU A O 1
ATOM 754 N N . VAL A 1 94 ? -5.23 24.406 9.219 1 98.81 94 VAL A N 1
ATOM 755 C CA . VAL A 1 94 ? -5.766 24.25 7.871 1 98.81 94 VAL A CA 1
ATOM 756 C C . VAL A 1 94 ? -4.66 24.516 6.852 1 98.81 94 VAL A C 1
ATOM 758 O O . VAL A 1 94 ? -3.82 25.406 7.047 1 98.81 94 VAL A O 1
ATOM 761 N N . GLY A 1 95 ? -4.574 23.703 5.871 1 98.75 95 GLY A N 1
ATOM 762 C CA . GLY A 1 95 ? -3.633 23.844 4.773 1 98.75 95 GLY A CA 1
ATOM 763 C C . GLY A 1 95 ? -4.305 23.875 3.412 1 98.75 95 GLY A C 1
ATOM 764 O O . GLY A 1 95 ? -5.344 23.234 3.217 1 98.75 95 GLY A O 1
ATOM 765 N N . SER A 1 96 ? -3.705 24.578 2.475 1 98.69 96 SER A N 1
ATOM 766 C CA . SER A 1 96 ? -4.184 24.578 1.097 1 98.69 96 SER A CA 1
ATOM 767 C C . SER A 1 96 ? -3.059 24.922 0.124 1 98.69 96 SER A C 1
ATOM 769 O O . SER A 1 96 ? -2.045 25.5 0.521 1 98.69 96 SER A O 1
ATOM 771 N N . GLY A 1 97 ? -3.209 24.516 -1.071 1 98.5 97 GLY A N 1
ATOM 772 C CA . GLY A 1 97 ? -2.246 24.703 -2.145 1 98.5 97 GLY A CA 1
ATOM 773 C C . GLY A 1 97 ? -2.41 23.703 -3.273 1 98.5 97 GLY A C 1
ATOM 774 O O . GLY A 1 97 ? -3.531 23.438 -3.715 1 98.5 97 GLY A O 1
ATOM 775 N N . THR A 1 98 ? -1.231 23.203 -3.777 1 98.38 98 THR A N 1
ATOM 776 C CA . THR A 1 98 ? -1.282 22.203 -4.828 1 98.38 98 THR A CA 1
ATOM 777 C C . THR A 1 98 ? -0.29 21.078 -4.551 1 98.38 98 THR A C 1
ATOM 779 O O . THR A 1 98 ? 0.729 21.281 -3.889 1 98.38 98 THR A O 1
ATOM 782 N N . GLU A 1 99 ? -0.642 19.906 -4.918 1 96.81 99 GLU A N 1
ATOM 783 C CA . GLU A 1 99 ? 0.26 18.766 -5.047 1 96.81 99 GLU A CA 1
ATOM 784 C C . GLU A 1 99 ? 0.411 18.344 -6.504 1 96.81 99 GLU A C 1
ATOM 786 O O . GLU A 1 99 ? -0.546 17.875 -7.121 1 96.81 99 GLU A O 1
ATOM 791 N N . ASP A 1 100 ? 1.578 18.531 -6.996 1 95.44 100 ASP A N 1
ATOM 792 C CA . ASP A 1 100 ? 1.817 18.328 -8.422 1 95.44 100 ASP A CA 1
ATOM 793 C C . ASP A 1 100 ? 0.809 19.109 -9.266 1 95.44 100 ASP A C 1
ATOM 795 O O . ASP A 1 100 ? 0.238 18.562 -10.211 1 95.44 100 ASP A O 1
ATOM 799 N N . GLY A 1 101 ? 0.528 20.219 -8.773 1 97 101 GLY A N 1
ATOM 800 C CA . GLY A 1 101 ? -0.336 21.141 -9.516 1 97 101 GLY A CA 1
ATOM 801 C C . GLY A 1 101 ? -1.812 20.875 -9.273 1 97 101 GLY A C 1
ATOM 802 O O . GLY A 1 101 ? -2.662 21.625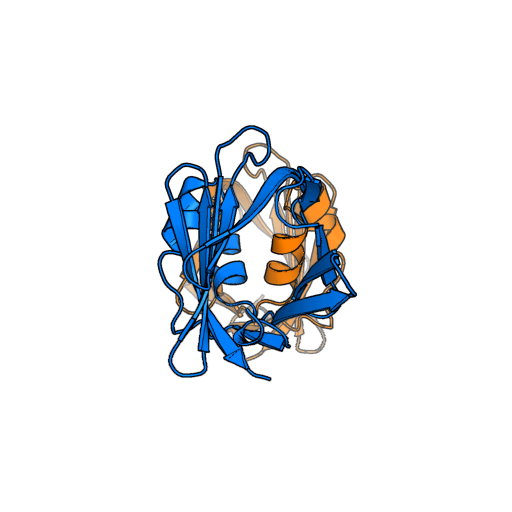 -9.758 1 97 101 GLY A O 1
ATOM 803 N N . ILE A 1 102 ? -2.178 19.859 -8.57 1 97.06 102 ILE A N 1
ATOM 804 C CA . ILE A 1 102 ? -3.564 19.531 -8.258 1 97.06 102 ILE A CA 1
ATOM 805 C C . ILE A 1 102 ? -3.967 20.188 -6.941 1 97.06 102 ILE A C 1
ATOM 807 O O . ILE A 1 102 ? -3.256 20.078 -5.941 1 97.06 102 ILE A O 1
ATOM 811 N N . PRO A 1 103 ? -5.094 20.875 -6.926 1 98.06 103 PRO A N 1
ATOM 812 C CA . PRO A 1 103 ? -5.492 21.531 -5.68 1 98.06 103 PRO A CA 1
ATOM 813 C C . PRO A 1 103 ? -5.648 20.547 -4.52 1 98.06 103 PRO A C 1
ATOM 815 O O . PRO A 1 103 ? -6.191 19.453 -4.703 1 98.06 103 PRO A O 1
ATOM 818 N N . PHE A 1 104 ? -5.129 20.938 -3.355 1 98.38 104 PHE A N 1
ATOM 819 C CA . PHE A 1 104 ? -5.355 20.156 -2.143 1 98.38 104 PHE A CA 1
ATOM 820 C C . PHE A 1 104 ? -5.824 21.062 -1.003 1 98.38 104 PHE A C 1
ATOM 822 O O . PHE A 1 104 ? -5.656 22.281 -1.06 1 98.38 104 PHE A O 1
ATOM 829 N N . SER A 1 105 ? -6.426 20.469 0.024 1 98.75 105 SER A N 1
ATOM 830 C CA . SER A 1 105 ? -6.699 21.094 1.314 1 98.75 105 SER A CA 1
ATOM 831 C C . SER A 1 105 ? -6.559 20.094 2.455 1 98.75 105 SER A C 1
ATOM 833 O O . SER A 1 105 ? -6.688 18.891 2.246 1 98.75 105 SER A O 1
ATOM 835 N N . SER A 1 106 ? -6.207 20.594 3.547 1 98.75 106 SER A N 1
ATOM 836 C CA . SER A 1 106 ? -6.094 19.766 4.742 1 98.75 106 SER A CA 1
ATOM 837 C C . SER A 1 106 ? -6.688 20.469 5.961 1 98.75 106 SER A C 1
ATOM 839 O O . SER A 1 106 ? -6.832 21.688 5.969 1 98.75 106 SER A O 1
ATOM 841 N N . CYS A 1 107 ? -7.051 19.719 6.957 1 98.81 107 CYS A N 1
ATOM 842 C CA . CYS A 1 107 ? -7.59 20.219 8.211 1 98.81 107 CYS A CA 1
ATOM 843 C C . CYS A 1 107 ? -7.312 19.25 9.359 1 98.81 107 CYS A C 1
ATOM 845 O O . CYS A 1 107 ? -7.766 18.109 9.328 1 98.81 107 CYS A O 1
ATOM 847 N N . ASP A 1 108 ? -6.555 19.641 10.289 1 98.69 108 ASP A N 1
ATOM 848 C CA . ASP A 1 108 ? -6.238 18.859 11.484 1 98.69 108 ASP A CA 1
ATOM 849 C C . ASP A 1 108 ? -6.738 19.562 12.742 1 98.69 108 ASP A C 1
ATOM 851 O O . ASP A 1 108 ? -6.461 20.75 12.961 1 98.69 108 ASP A O 1
ATOM 855 N N . TYR A 1 109 ? -7.445 18.859 13.602 1 98.56 109 TYR A N 1
ATOM 856 C CA . TYR A 1 109 ? -7.852 19.406 14.891 1 98.56 109 TYR A CA 1
ATOM 857 C C . TYR A 1 109 ? -8.133 18.312 15.898 1 98.56 109 TYR A C 1
ATOM 859 O O . TYR A 1 109 ? -8.352 17.156 15.523 1 98.56 109 TYR A O 1
ATOM 867 N N . VAL A 1 110 ? -8.141 18.656 17.188 1 98.5 110 VAL A N 1
ATOM 868 C CA . VAL A 1 110 ? -8.383 17.719 18.266 1 98.5 110 VAL A CA 1
ATOM 869 C C . VAL A 1 110 ? -9.773 17.953 18.844 1 98.5 110 VAL A C 1
ATOM 871 O O . VAL A 1 110 ? -10.148 19.078 19.141 1 98.5 110 VAL A O 1
ATOM 874 N N . ALA A 1 111 ? -10.547 16.969 18.844 1 97.25 111 ALA A N 1
ATOM 875 C CA . ALA A 1 111 ? -11.844 16.953 19.5 1 97.25 111 ALA A CA 1
ATOM 876 C C . ALA A 1 111 ? -12.062 15.641 20.266 1 97.25 111 ALA A C 1
ATOM 878 O O . ALA A 1 111 ? -11.766 14.562 19.766 1 97.25 111 ALA A O 1
ATOM 879 N N . ASP A 1 112 ? -12.555 15.727 21.531 1 96.25 112 ASP A N 1
ATOM 880 C CA . ASP A 1 112 ? -12.859 14.562 22.359 1 96.25 112 ASP A CA 1
ATOM 881 C C . ASP A 1 112 ? -11.633 13.664 22.531 1 96.25 112 ASP A C 1
ATOM 883 O O . ASP A 1 112 ? -11.742 12.445 22.422 1 96.25 112 ASP A O 1
ATOM 887 N N . GLY A 1 113 ? -10.5 14.234 22.578 1 96.88 113 GLY A N 1
ATOM 888 C CA . GLY A 1 113 ? -9.266 13.547 22.906 1 96.88 113 GLY A CA 1
ATOM 889 C C . GLY A 1 113 ? -8.664 12.82 21.703 1 96.88 113 GLY A C 1
ATOM 890 O O . GLY A 1 113 ? -7.688 12.078 21.859 1 96.88 113 GLY A O 1
ATOM 891 N N . LYS A 1 114 ? -9.18 13.055 20.562 1 98.25 114 LYS A N 1
ATOM 892 C CA . LYS A 1 114 ? -8.672 12.406 19.359 1 98.25 114 LYS A CA 1
ATOM 893 C C . LYS A 1 114 ? -8.32 13.445 18.281 1 98.25 114 LYS A C 1
ATOM 895 O O . LYS A 1 114 ? -8.938 14.508 18.219 1 98.25 114 LYS A O 1
ATOM 900 N N . LEU A 1 115 ? -7.309 13.141 17.516 1 98.75 115 LEU A N 1
ATOM 901 C CA . LEU A 1 115 ? -6.973 13.953 16.359 1 98.75 115 LEU A CA 1
ATOM 902 C C . LEU A 1 115 ? -7.852 13.586 15.164 1 98.75 115 LEU A C 1
ATOM 904 O O . LEU A 1 115 ? -7.961 12.414 14.805 1 98.75 115 LEU A O 1
ATOM 908 N N . ARG A 1 116 ? -8.484 14.555 14.641 1 98.62 116 ARG A N 1
ATOM 909 C CA . ARG A 1 116 ? -9.18 14.43 13.367 1 98.62 116 ARG A CA 1
ATOM 910 C C . ARG A 1 116 ? -8.391 15.109 12.25 1 98.62 116 ARG A C 1
ATOM 912 O O . ARG A 1 116 ? -8.148 16.312 12.297 1 98.62 116 ARG A O 1
ATOM 919 N N . ALA A 1 117 ? -7.984 14.289 11.289 1 98.62 117 ALA A N 1
ATOM 920 C CA . ALA A 1 117 ? -7.203 14.797 10.164 1 98.62 117 ALA A CA 1
ATOM 921 C C . ALA A 1 117 ? -7.906 14.516 8.836 1 98.62 117 ALA A C 1
ATOM 923 O O . ALA A 1 117 ? -8.352 13.391 8.586 1 98.62 117 ALA A O 1
ATOM 924 N N . ALA A 1 118 ? -8.031 15.539 8.039 1 98.69 118 ALA A N 1
ATOM 925 C CA . ALA A 1 118 ? -8.625 15.375 6.711 1 98.69 118 ALA A CA 1
ATOM 926 C C . ALA A 1 118 ? -7.711 15.93 5.625 1 98.69 118 ALA A C 1
ATOM 928 O O . ALA A 1 118 ? -7.074 16.969 5.812 1 98.69 118 ALA A O 1
ATOM 929 N N . PHE A 1 119 ? -7.664 15.211 4.555 1 98.31 119 PHE A N 1
ATOM 930 C CA . PHE A 1 119 ? -6.906 15.633 3.383 1 98.31 119 PHE A CA 1
ATOM 931 C C . PHE A 1 119 ? -7.727 15.438 2.113 1 98.31 119 PHE A C 1
ATOM 933 O O . PHE A 1 119 ? -8.289 14.367 1.884 1 98.31 119 PHE A O 1
ATOM 940 N N . THR A 1 120 ? -7.863 16.516 1.341 1 98.56 120 THR A N 1
ATOM 941 C CA . THR A 1 120 ? -8.594 16.484 0.08 1 98.56 120 THR A CA 1
ATOM 942 C C . THR A 1 120 ? -7.656 16.703 -1.099 1 98.56 120 THR A C 1
ATOM 944 O O . THR A 1 120 ? -6.832 17.625 -1.076 1 98.56 120 THR A O 1
ATOM 947 N N . LEU A 1 121 ? -7.742 15.875 -2.051 1 97.5 121 LEU A N 1
ATOM 948 C CA . LEU A 1 121 ? -7.012 15.969 -3.309 1 97.5 121 LEU A CA 1
ATOM 949 C C . LEU A 1 121 ? -7.887 15.539 -4.48 1 97.5 121 LEU A C 1
ATOM 951 O O . LEU A 1 121 ? -8.578 14.523 -4.402 1 97.5 121 LEU A O 1
ATOM 955 N N . ASN A 1 122 ? -7.82 16.344 -5.484 1 94.31 122 ASN A N 1
ATOM 956 C CA . ASN A 1 122 ? -8.594 16.016 -6.676 1 94.31 122 ASN A CA 1
ATOM 957 C C . ASN A 1 122 ? -10.062 15.766 -6.34 1 94.31 122 ASN A C 1
ATOM 959 O O . ASN A 1 122 ? -10.672 14.828 -6.859 1 94.31 122 ASN A O 1
ATOM 963 N N . GLY A 1 123 ? -10.594 16.406 -5.348 1 95.69 123 GLY A N 1
ATOM 964 C CA . GLY A 1 123 ? -12.008 16.391 -4.992 1 95.69 123 GLY A CA 1
ATOM 965 C C . GLY A 1 123 ? -12.375 15.242 -4.078 1 95.69 123 GLY A C 1
ATOM 966 O O . GLY A 1 123 ? -13.523 15.117 -3.658 1 95.69 123 GLY A O 1
ATOM 967 N N . ALA A 1 124 ? -11.477 14.375 -3.75 1 97.94 124 ALA A N 1
ATOM 968 C CA . ALA A 1 124 ? -11.734 13.266 -2.832 1 97.94 124 ALA A CA 1
ATOM 969 C C . ALA A 1 124 ? -11.062 13.508 -1.481 1 97.94 124 ALA A C 1
ATOM 971 O O . ALA A 1 124 ? -9.938 13.992 -1.418 1 97.94 124 ALA A O 1
ATOM 972 N N . THR A 1 125 ? -11.828 13.141 -0.401 1 98.56 125 THR A N 1
ATOM 973 C CA . THR A 1 125 ? -11.344 13.453 0.939 1 98.56 125 THR A CA 1
ATOM 974 C C . THR A 1 125 ? -11.086 12.18 1.734 1 98.56 125 THR A C 1
ATOM 976 O O . THR A 1 125 ? -11.922 11.273 1.755 1 98.56 125 THR A O 1
ATOM 979 N N . ALA A 1 126 ? -9.859 12.07 2.266 1 98.12 126 ALA A N 1
ATOM 980 C CA . ALA A 1 126 ? -9.539 11.078 3.285 1 98.12 126 ALA A CA 1
ATOM 981 C C . ALA A 1 126 ? -9.648 11.672 4.688 1 98.12 126 ALA A C 1
ATOM 983 O O . ALA A 1 126 ? -9.117 12.75 4.953 1 98.12 126 ALA A O 1
ATOM 984 N N . LYS A 1 127 ? -10.367 10.977 5.625 1 98.62 127 LYS A N 1
ATOM 985 C CA . LYS A 1 127 ? -10.523 11.406 7.016 1 98.62 127 LYS A CA 1
ATOM 986 C C . LYS A 1 127 ? -9.953 10.367 7.977 1 98.62 127 LYS A C 1
ATOM 988 O O . LYS A 1 127 ? -10.375 9.211 7.973 1 98.62 127 LYS A O 1
ATOM 993 N N . PHE A 1 128 ? -9.055 10.805 8.758 1 98.44 128 PHE A N 1
ATOM 994 C CA . PHE A 1 128 ? -8.398 9.914 9.703 1 98.44 128 PHE A CA 1
ATOM 995 C C . PHE A 1 128 ? -8.766 10.281 11.141 1 98.44 128 PHE A C 1
ATOM 997 O O . PHE A 1 128 ? -8.883 11.461 11.477 1 98.44 128 PHE A O 1
ATOM 1004 N N . LEU A 1 129 ? -8.992 9.258 11.867 1 98.69 129 LEU A N 1
ATOM 1005 C CA . LEU A 1 129 ? -9.062 9.391 13.312 1 98.69 129 LEU A CA 1
ATOM 1006 C C . LEU A 1 129 ? -7.82 8.789 13.969 1 98.69 129 LEU A C 1
ATOM 1008 O O . LEU A 1 129 ? -7.391 7.691 13.609 1 98.69 129 LEU A O 1
ATOM 1012 N N . LEU A 1 130 ? -7.227 9.602 14.844 1 98.75 130 LEU A N 1
ATOM 1013 C CA . LEU A 1 130 ? -6.008 9.133 15.492 1 98.75 130 LEU A CA 1
ATOM 1014 C C . LEU A 1 130 ? -6.098 9.312 17 1 98.75 130 LEU A C 1
ATOM 1016 O O . LEU A 1 130 ? -6.699 10.273 17.484 1 98.75 130 LEU A O 1
ATOM 1020 N N . ARG A 1 131 ? -5.496 8.422 17.656 1 98.75 131 ARG A N 1
ATOM 1021 C CA . ARG A 1 131 ? -5.434 8.508 19.109 1 98.75 131 ARG A CA 1
ATOM 1022 C C . ARG A 1 131 ? -4.07 9.008 19.578 1 98.75 131 ARG A C 1
ATOM 1024 O O . ARG A 1 131 ? -3.055 8.742 18.922 1 98.75 131 ARG A O 1
ATOM 1031 N N . LYS A 1 132 ? -4.086 9.531 20.719 1 98.25 132 LYS A N 1
ATOM 1032 C CA . LYS A 1 132 ? -2.826 10.016 21.281 1 98.25 132 LYS A CA 1
ATOM 1033 C C . LYS A 1 132 ? -1.975 8.859 21.797 1 98.25 132 LYS A C 1
ATOM 1035 O O . LYS A 1 132 ? -2.496 7.922 22.406 1 98.25 132 LYS A O 1
ATOM 1040 N N . VAL A 1 133 ? -0.697 8.992 21.641 1 97.88 133 VAL A N 1
ATOM 1041 C CA . VAL A 1 133 ? 0.21 7.961 22.125 1 97.88 133 VAL A CA 1
ATOM 1042 C C . VAL A 1 133 ? 1.437 8.609 22.766 1 97.88 133 VAL A C 1
ATOM 1044 O O . VAL A 1 133 ? 1.786 9.742 22.438 1 97.88 133 VAL A O 1
ATOM 1047 N N . MET B 1 1 ? 4.617 -31.625 -6.793 1 74.25 1 MET B N 1
ATOM 1048 C CA . MET B 1 1 ? 3.541 -30.719 -7.18 1 74.25 1 MET B CA 1
ATOM 1049 C C . MET B 1 1 ? 2.48 -30.625 -6.086 1 74.25 1 MET B C 1
ATOM 1051 O O . MET B 1 1 ? 1.983 -29.547 -5.781 1 74.25 1 MET B O 1
ATOM 1055 N N . GLU B 1 2 ? 2.438 -31.75 -5.508 1 87.69 2 GLU B N 1
ATOM 1056 C CA . GLU B 1 2 ? 1.436 -31.828 -4.449 1 87.69 2 GLU B CA 1
ATOM 1057 C C . GLU B 1 2 ? 1.842 -31 -3.236 1 87.69 2 GLU B C 1
ATOM 1059 O O . GLU B 1 2 ? 0.99 -30.578 -2.447 1 87.69 2 GLU B O 1
ATOM 1064 N N . SER B 1 3 ? 3.199 -30.812 -3.201 1 94.75 3 SER B N 1
ATOM 1065 C CA . SER B 1 3 ? 3.691 -30.078 -2.033 1 94.75 3 SER B CA 1
ATOM 1066 C C . SER B 1 3 ? 3.205 -28.641 -2.035 1 94.75 3 SER B C 1
ATOM 1068 O O . SER B 1 3 ? 3.141 -28 -0.984 1 94.75 3 SER B O 1
ATOM 1070 N N . LEU B 1 4 ? 2.855 -28.094 -3.158 1 97.5 4 LEU B N 1
ATOM 1071 C CA . LEU B 1 4 ? 2.412 -26.703 -3.299 1 97.5 4 LEU B CA 1
ATOM 1072 C C . LEU B 1 4 ? 1.001 -26.531 -2.748 1 97.5 4 LEU B C 1
ATOM 1074 O O . LEU B 1 4 ? 0.629 -25.438 -2.322 1 97.5 4 LEU B O 1
ATOM 1078 N N . LEU B 1 5 ? 0.204 -27.609 -2.83 1 97.75 5 LEU B N 1
ATOM 1079 C CA . LEU B 1 5 ? -1.208 -27.516 -2.475 1 97.75 5 LEU B CA 1
ATOM 1080 C C . LEU B 1 5 ? -1.375 -27.125 -1.013 1 97.75 5 LEU B C 1
ATOM 1082 O O . LEU B 1 5 ? -0.652 -27.609 -0.143 1 97.75 5 LEU B O 1
ATOM 1086 N N . GLY B 1 6 ? -2.289 -26.219 -0.765 1 98 6 GLY B N 1
ATOM 1087 C CA . GLY B 1 6 ? -2.539 -25.703 0.574 1 98 6 GLY B CA 1
ATOM 1088 C C . GLY B 1 6 ? -2.469 -24.203 0.66 1 98 6 GLY B C 1
ATOM 1089 O O . GLY B 1 6 ? -2.52 -23.516 -0.362 1 98 6 GLY B O 1
ATOM 1090 N N . LYS B 1 7 ? -2.551 -23.766 1.89 1 98.31 7 LYS B N 1
ATOM 1091 C CA . LYS B 1 7 ? -2.543 -22.328 2.172 1 98.31 7 LYS B CA 1
ATOM 1092 C C . LYS B 1 7 ? -1.259 -21.922 2.885 1 98.31 7 LYS B C 1
ATOM 1094 O O . LYS B 1 7 ? -0.785 -22.625 3.779 1 98.31 7 LYS B O 1
ATOM 1099 N N . TRP B 1 8 ? -0.718 -20.797 2.422 1 98.81 8 TRP B N 1
ATOM 1100 C CA . TRP B 1 8 ? 0.58 -20.312 2.877 1 98.81 8 TRP B CA 1
ATOM 1101 C C . TRP B 1 8 ? 0.502 -18.844 3.273 1 98.81 8 TRP B C 1
ATOM 1103 O O . TRP B 1 8 ? -0.122 -18.031 2.578 1 98.81 8 TRP B O 1
ATOM 1113 N N . GLN B 1 9 ? 1.125 -18.469 4.398 1 98.5 9 GLN B N 1
ATOM 1114 C CA . GLN B 1 9 ? 1.176 -17.109 4.898 1 98.5 9 GLN B CA 1
ATOM 1115 C C . GLN B 1 9 ? 2.564 -16.5 4.715 1 98.5 9 GLN B C 1
ATOM 1117 O O . GLN B 1 9 ? 3.568 -17.125 5.074 1 98.5 9 GLN B O 1
ATOM 1122 N N . VAL B 1 10 ? 2.523 -15.289 4.254 1 98.12 10 VAL B N 1
ATOM 1123 C CA . VAL B 1 10 ? 3.791 -14.625 3.963 1 98.12 10 VAL B CA 1
ATOM 1124 C C . VAL B 1 10 ? 4.543 -14.359 5.266 1 98.12 10 VAL B C 1
ATOM 1126 O O . VAL B 1 10 ? 3.936 -14.039 6.285 1 98.12 10 VAL B O 1
ATOM 1129 N N . ILE B 1 11 ? 5.836 -14.555 5.16 1 97.62 11 ILE B N 1
ATOM 1130 C CA . ILE B 1 11 ? 6.777 -14.109 6.18 1 97.62 11 ILE B CA 1
ATOM 1131 C C . ILE B 1 11 ? 7.531 -12.875 5.684 1 97.62 11 ILE B C 1
ATOM 1133 O O . ILE B 1 11 ? 8.586 -13 5.059 1 97.62 11 ILE B O 1
ATOM 1137 N N . ASN B 1 12 ? 7.047 -11.719 6.039 1 94 12 ASN B N 1
ATOM 1138 C CA . ASN B 1 12 ? 7.535 -10.484 5.441 1 94 12 ASN B CA 1
ATOM 1139 C C . ASN B 1 12 ? 9.016 -10.258 5.754 1 94 12 ASN B C 1
ATOM 1141 O O . ASN B 1 12 ? 9.773 -9.812 4.891 1 94 12 ASN B O 1
ATOM 1145 N N . SER B 1 13 ? 9.391 -10.586 6.938 1 92.56 13 SER B N 1
ATOM 1146 C CA . SER B 1 13 ? 10.742 -10.297 7.402 1 92.56 13 SER B CA 1
ATOM 1147 C C . SER B 1 13 ? 11.781 -11.125 6.648 1 92.56 13 SER B C 1
ATOM 1149 O O . SER B 1 13 ? 12.977 -10.844 6.711 1 92.56 13 SER B O 1
ATOM 1151 N N . GLU B 1 14 ? 11.281 -12.109 5.898 1 94.88 14 GLU B N 1
ATOM 1152 C CA . GLU B 1 14 ? 12.203 -13.016 5.223 1 94.88 14 GLU B CA 1
ATOM 1153 C C . GLU B 1 14 ? 12.086 -12.898 3.705 1 94.88 14 GLU B C 1
ATOM 1155 O O . GLU B 1 14 ? 12.742 -13.625 2.965 1 94.88 14 GLU B O 1
ATOM 1160 N N . SER B 1 15 ? 11.289 -12.008 3.266 1 94.75 15 SER B N 1
ATOM 1161 C CA . SER B 1 15 ? 11.109 -11.75 1.84 1 94.75 15 SER B CA 1
ATOM 1162 C C . SER B 1 15 ? 12.148 -10.758 1.322 1 94.75 15 SER B C 1
ATOM 1164 O O . SER B 1 15 ? 12.656 -9.93 2.08 1 94.75 15 SER B O 1
ATOM 1166 N N . GLU B 1 16 ? 12.516 -10.922 0.003 1 96.75 16 GLU B N 1
ATOM 1167 C CA . GLU B 1 16 ? 13.641 -10.164 -0.519 1 96.75 16 GLU B CA 1
ATOM 1168 C C . GLU B 1 16 ? 13.289 -9.5 -1.849 1 96.75 16 GLU B C 1
ATOM 1170 O O . GLU B 1 16 ? 12.406 -9.969 -2.566 1 96.75 16 GLU B O 1
ATOM 1175 N N . GLY B 1 17 ? 13.977 -8.398 -2.098 1 96.75 17 GLY B N 1
ATOM 1176 C CA . GLY B 1 17 ? 13.898 -7.754 -3.4 1 96.75 17 GLY B CA 1
ATOM 1177 C C . GLY B 1 17 ? 12.633 -6.945 -3.592 1 96.75 17 GLY B C 1
ATOM 1178 O O . GLY B 1 17 ? 12.344 -6.484 -4.699 1 96.75 17 GLY B O 1
ATOM 1179 N N . LEU B 1 18 ? 11.883 -6.742 -2.529 1 95.44 18 LEU B N 1
ATOM 1180 C CA . LEU B 1 18 ? 10.539 -6.176 -2.658 1 95.44 18 LEU B CA 1
ATOM 1181 C C . LEU B 1 18 ? 10.609 -4.684 -2.963 1 95.44 18 LEU B C 1
ATOM 1183 O O . LEU B 1 18 ? 9.93 -4.199 -3.865 1 95.44 18 LEU B O 1
ATOM 1187 N N . ASP B 1 19 ? 11.438 -3.986 -2.277 1 90.56 19 ASP B N 1
ATOM 1188 C CA . ASP B 1 19 ? 11.555 -2.549 -2.504 1 90.56 19 ASP B CA 1
ATOM 1189 C C . ASP B 1 19 ? 11.984 -2.252 -3.939 1 90.56 19 ASP B C 1
ATOM 1191 O O . ASP B 1 19 ? 11.383 -1.414 -4.613 1 90.56 19 ASP B O 1
ATOM 1195 N N . GLU B 1 20 ? 13 -2.904 -4.402 1 93.31 20 GLU B N 1
ATOM 1196 C CA . GLU B 1 20 ? 13.477 -2.707 -5.766 1 93.31 20 GLU B CA 1
ATOM 1197 C C . GLU B 1 20 ? 12.398 -3.07 -6.785 1 93.31 20 GLU B C 1
ATOM 1199 O O . GLU B 1 20 ? 12.227 -2.371 -7.785 1 93.31 20 GLU B O 1
ATOM 1204 N N . TYR B 1 21 ? 11.758 -4.152 -6.52 1 96.5 21 TYR B N 1
ATOM 1205 C CA . TYR B 1 21 ? 10.695 -4.602 -7.41 1 96.5 21 TYR B CA 1
ATOM 1206 C C . TYR B 1 21 ? 9.625 -3.525 -7.57 1 96.5 21 TYR B C 1
ATOM 1208 O O . TYR B 1 21 ? 9.258 -3.172 -8.695 1 96.5 21 TYR B O 1
ATOM 1216 N N . PHE B 1 22 ? 9.188 -2.955 -6.508 1 92.69 22 PHE B N 1
ATOM 1217 C CA . PHE B 1 22 ? 8.133 -1.948 -6.551 1 92.69 22 PHE B CA 1
ATOM 1218 C C . PHE B 1 22 ? 8.648 -0.649 -7.16 1 92.69 22 PHE B C 1
ATOM 1220 O O . PHE B 1 22 ? 7.953 -0.006 -7.949 1 92.69 22 PHE B O 1
ATOM 1227 N N . ARG B 1 23 ? 9.852 -0.303 -6.734 1 90.44 23 ARG B N 1
ATOM 1228 C CA . ARG B 1 23 ? 10.461 0.906 -7.281 1 90.44 23 ARG B CA 1
ATOM 1229 C C . ARG B 1 23 ? 10.547 0.833 -8.805 1 90.44 23 ARG B C 1
ATOM 1231 O O . ARG B 1 23 ? 10.141 1.765 -9.5 1 90.44 23 ARG B O 1
ATOM 1238 N N . LYS B 1 24 ? 10.984 -0.274 -9.352 1 92.81 24 LYS B N 1
ATOM 1239 C CA . LYS B 1 24 ? 11.164 -0.462 -10.789 1 92.81 24 LYS B CA 1
ATOM 1240 C C . LYS B 1 24 ? 9.82 -0.501 -11.516 1 92.81 24 LYS B C 1
ATOM 1242 O O . LYS B 1 24 ? 9.742 -0.245 -12.719 1 92.81 24 LYS B O 1
ATOM 1247 N N . ASN B 1 25 ? 8.797 -0.81 -10.812 1 91.94 25 ASN B N 1
ATOM 1248 C CA . ASN B 1 25 ? 7.469 -0.886 -11.406 1 91.94 25 ASN B CA 1
ATOM 1249 C C . ASN B 1 25 ? 6.59 0.281 -10.969 1 91.94 25 ASN B C 1
ATOM 1251 O O . ASN B 1 25 ? 5.379 0.125 -10.805 1 91.94 25 ASN B O 1
ATOM 1255 N N . ASP B 1 26 ? 7.113 1.324 -10.609 1 85.5 26 ASP B N 1
ATOM 1256 C CA . ASP B 1 26 ? 6.559 2.67 -10.477 1 85.5 26 ASP B CA 1
ATOM 1257 C C . ASP B 1 26 ? 5.594 2.756 -9.297 1 85.5 26 ASP B C 1
ATOM 1259 O O . ASP B 1 26 ? 4.582 3.453 -9.367 1 85.5 26 ASP B O 1
ATOM 1263 N N . THR B 1 27 ? 5.953 1.983 -8.25 1 87.62 27 THR B N 1
ATOM 1264 C CA . THR B 1 27 ? 5.18 2.107 -7.02 1 87.62 27 THR B CA 1
ATOM 1265 C C . THR B 1 27 ? 5.738 3.225 -6.141 1 87.62 27 THR B C 1
ATOM 1267 O O . THR B 1 27 ? 6.93 3.234 -5.824 1 87.62 27 THR B O 1
ATOM 1270 N N . PRO B 1 28 ? 4.895 4.125 -5.754 1 82.38 28 PRO B N 1
ATOM 1271 C CA . PRO B 1 28 ? 5.363 5.199 -4.875 1 82.38 28 PRO B CA 1
ATOM 1272 C C . PRO B 1 28 ? 5.918 4.68 -3.551 1 82.38 28 PRO B C 1
ATOM 1274 O O . PRO B 1 28 ? 5.52 3.609 -3.088 1 82.38 28 PRO B O 1
ATOM 1277 N N . ALA B 1 29 ? 6.734 5.48 -2.949 1 80.12 29 ALA B N 1
ATOM 1278 C CA . ALA B 1 29 ? 7.508 5.074 -1.778 1 80.12 29 ALA B CA 1
ATOM 1279 C C . ALA B 1 29 ? 6.586 4.668 -0.63 1 80.12 29 ALA B C 1
ATOM 1281 O O . ALA B 1 29 ? 6.797 3.633 0.006 1 80.12 29 ALA B O 1
ATOM 1282 N N . GLU B 1 30 ? 5.57 5.461 -0.314 1 81.56 30 GLU B N 1
ATOM 1283 C CA . GLU B 1 30 ? 4.68 5.141 0.797 1 81.56 30 GLU B CA 1
ATOM 1284 C C . GLU B 1 30 ? 3.949 3.822 0.555 1 81.56 30 GLU B C 1
ATOM 1286 O O . GLU B 1 30 ? 3.816 3.004 1.467 1 81.56 30 GLU B O 1
ATOM 1291 N N . ASP B 1 31 ? 3.615 3.594 -0.668 1 88.81 31 ASP B N 1
ATOM 1292 C CA . ASP B 1 31 ? 2.902 2.369 -1.017 1 88.81 31 ASP B CA 1
ATOM 1293 C C . ASP B 1 31 ? 3.814 1.149 -0.9 1 88.81 31 ASP B C 1
ATOM 1295 O O . ASP B 1 31 ? 3.373 0.074 -0.49 1 88.81 31 ASP B O 1
ATOM 1299 N N . ARG B 1 32 ? 5.141 1.413 -1.199 1 89.5 32 ARG B N 1
ATOM 1300 C CA . ARG B 1 32 ? 6.078 0.299 -1.114 1 89.5 32 ARG B CA 1
ATOM 1301 C C . ARG B 1 32 ? 6.184 -0.221 0.316 1 89.5 32 ARG B C 1
ATOM 1303 O O . ARG B 1 32 ? 6.203 -1.434 0.541 1 89.5 32 ARG B O 1
ATOM 1310 N N . TYR B 1 33 ? 6.176 0.697 1.268 1 86 33 TYR B N 1
ATOM 1311 C CA . TYR B 1 33 ? 6.238 0.286 2.666 1 86 33 TYR B CA 1
ATOM 1312 C C . TYR B 1 33 ? 4.988 -0.496 3.061 1 86 33 TYR B C 1
ATOM 1314 O O . TYR B 1 33 ? 5.086 -1.584 3.633 1 86 33 TYR B O 1
ATOM 1322 N N . ALA B 1 34 ? 3.857 0.058 2.73 1 90.56 34 ALA B N 1
ATOM 1323 C CA . ALA B 1 34 ? 2.6 -0.595 3.084 1 90.56 34 ALA B CA 1
ATOM 1324 C C . ALA B 1 34 ? 2.504 -1.98 2.451 1 90.56 34 ALA B C 1
ATOM 1326 O O . ALA B 1 34 ? 2.162 -2.955 3.125 1 90.56 34 ALA B O 1
ATOM 1327 N N . LEU B 1 35 ? 2.91 -2.033 1.252 1 91.75 35 LEU B N 1
ATOM 1328 C CA . LEU B 1 35 ? 2.779 -3.283 0.512 1 91.75 35 LEU B CA 1
ATOM 1329 C C . LEU B 1 35 ? 3.752 -4.332 1.039 1 91.75 35 LEU B C 1
ATOM 1331 O O . LEU B 1 35 ? 3.406 -5.512 1.141 1 91.75 35 LEU B O 1
ATOM 1335 N N . THR B 1 36 ? 4.957 -3.902 1.422 1 90.88 36 THR B N 1
ATOM 1336 C CA . THR B 1 36 ? 5.973 -4.836 1.888 1 90.88 36 THR B CA 1
ATOM 1337 C C . THR B 1 36 ? 5.66 -5.32 3.301 1 90.88 36 THR B C 1
ATOM 1339 O O . THR B 1 36 ? 6.121 -6.387 3.717 1 90.88 36 THR B O 1
ATOM 1342 N N . SER B 1 37 ? 4.832 -4.605 3.979 1 88.25 37 SER B N 1
ATOM 1343 C CA . SER B 1 37 ? 4.562 -4.934 5.375 1 88.25 37 SER B CA 1
ATOM 1344 C C . SER B 1 37 ? 3.203 -5.609 5.527 1 88.25 37 SER B C 1
ATOM 1346 O O . SER B 1 37 ? 2.883 -6.137 6.594 1 88.25 37 SER B O 1
ATOM 1348 N N . THR B 1 38 ? 2.455 -5.625 4.527 1 91.56 38 THR B N 1
ATOM 1349 C CA . THR B 1 38 ? 1.099 -6.156 4.598 1 91.56 38 THR B CA 1
ATOM 1350 C C . THR B 1 38 ? 1.116 -7.684 4.656 1 91.56 38 THR B C 1
ATOM 1352 O O . THR B 1 38 ? 1.886 -8.328 3.941 1 91.56 38 THR B O 1
ATOM 1355 N N . GLN B 1 39 ? 0.28 -8.164 5.59 1 93 39 GLN B N 1
ATOM 1356 C CA . GLN B 1 39 ? 0.088 -9.609 5.641 1 93 39 GLN B CA 1
ATOM 1357 C C . GLN B 1 39 ? -0.864 -10.078 4.543 1 93 39 GLN B C 1
ATOM 1359 O O . GLN B 1 39 ? -1.874 -9.43 4.27 1 93 39 GLN B O 1
ATOM 1364 N N . TRP B 1 40 ? -0.465 -11.242 3.965 1 95.06 40 TRP B N 1
ATOM 1365 C CA . TRP B 1 40 ? -1.296 -11.844 2.926 1 95.06 40 TRP B CA 1
ATOM 1366 C C . TRP B 1 40 ? -1.066 -13.352 2.848 1 95.06 40 TRP B C 1
ATOM 1368 O O . TRP B 1 40 ? -0.14 -13.875 3.467 1 95.06 40 TRP B O 1
ATOM 1378 N N . THR B 1 41 ? -1.942 -14.047 2.127 1 97.38 41 THR B N 1
ATOM 1379 C CA . THR B 1 41 ? -1.822 -15.492 1.965 1 97.38 41 THR B CA 1
ATOM 1380 C C . THR B 1 41 ? -1.877 -15.875 0.489 1 97.38 41 THR B C 1
ATOM 1382 O O . THR B 1 41 ? -2.418 -15.133 -0.333 1 97.38 41 THR B O 1
ATOM 1385 N N . GLN B 1 42 ? -1.252 -16.984 0.179 1 98.06 42 GLN B N 1
ATOM 1386 C CA . GLN B 1 42 ? -1.342 -17.688 -1.101 1 98.06 42 GLN B CA 1
ATOM 1387 C C . GLN B 1 42 ? -1.901 -19.094 -0.922 1 98.06 42 GLN B C 1
ATOM 1389 O O . GLN B 1 42 ? -1.465 -19.828 -0.038 1 98.06 42 GLN B O 1
ATOM 1394 N N . SER B 1 43 ? -2.803 -19.422 -1.727 1 98.38 43 SER B N 1
ATOM 1395 C CA . SER B 1 43 ? -3.326 -20.781 -1.702 1 98.38 43 SER B CA 1
ATOM 1396 C C . SER B 1 43 ? -3.279 -21.422 -3.088 1 98.38 43 SER B C 1
ATOM 1398 O O . SER B 1 43 ? -3.461 -20.734 -4.098 1 98.38 43 SER B O 1
ATOM 1400 N N . PHE B 1 44 ? -3.016 -22.688 -3.094 1 98.62 44 PHE B N 1
ATOM 1401 C CA . PHE B 1 44 ? -3.049 -23.516 -4.297 1 98.62 44 PHE B CA 1
ATOM 1402 C C . PHE B 1 44 ? -4.008 -24.688 -4.121 1 98.62 44 PHE B C 1
ATOM 1404 O O . PHE B 1 44 ? -3.93 -25.422 -3.129 1 98.62 44 PHE B O 1
ATOM 1411 N N . LEU B 1 45 ? -4.883 -24.766 -5.066 1 97.94 45 LEU B N 1
ATOM 1412 C CA . LEU B 1 45 ? -5.809 -25.891 -5.145 1 97.94 45 LEU B CA 1
ATOM 1413 C C . LEU B 1 45 ? -5.773 -26.531 -6.527 1 97.94 45 LEU B C 1
ATOM 1415 O O . LEU B 1 45 ? -5.379 -25.891 -7.504 1 97.94 45 LEU B O 1
ATOM 1419 N N . LYS B 1 46 ? -6.152 -27.797 -6.574 1 96.44 46 LYS B N 1
ATOM 1420 C CA . LYS B 1 46 ? -6.238 -28.531 -7.832 1 96.44 46 LYS B CA 1
ATOM 1421 C C . LYS B 1 46 ? -7.523 -29.359 -7.902 1 96.44 46 LYS B C 1
ATOM 1423 O O . LYS B 1 46 ? -7.848 -30.094 -6.965 1 96.44 46 LYS B O 1
ATOM 1428 N N . ASP B 1 47 ? -8.25 -29.031 -8.914 1 94.19 47 ASP B N 1
ATOM 1429 C CA . ASP B 1 47 ? -9.43 -29.812 -9.258 1 94.19 47 ASP B CA 1
ATOM 1430 C C . ASP B 1 47 ? -9.266 -30.484 -10.617 1 94.19 47 ASP B C 1
ATOM 1432 O O . ASP B 1 47 ? -9.539 -29.891 -11.656 1 94.19 47 ASP B O 1
ATOM 1436 N N . GLY B 1 48 ? -9.031 -31.828 -10.523 1 94.62 48 GLY B N 1
ATOM 1437 C CA . GLY B 1 48 ? -8.648 -32.469 -11.766 1 94.62 48 GLY B CA 1
ATOM 1438 C C . GLY B 1 48 ? -7.426 -31.8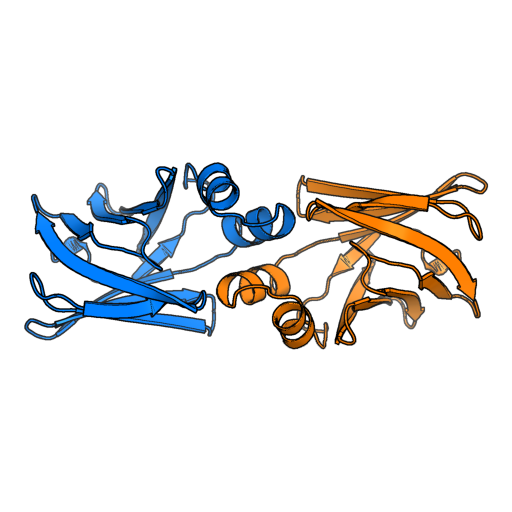44 -12.414 1 94.62 48 GLY B C 1
ATOM 1439 O O . GLY B 1 48 ? -6.355 -31.781 -11.805 1 94.62 48 GLY B O 1
ATOM 1440 N N . ASP B 1 49 ? -7.699 -31.359 -13.664 1 96.38 49 ASP B N 1
ATOM 1441 C CA . ASP B 1 49 ? -6.566 -30.766 -14.375 1 96.38 49 ASP B CA 1
ATOM 1442 C C . ASP B 1 49 ? -6.531 -29.25 -14.195 1 96.38 49 ASP B C 1
ATOM 1444 O O . ASP B 1 49 ? -5.613 -28.594 -14.68 1 96.38 49 ASP B O 1
ATOM 1448 N N . GLN B 1 50 ? -7.414 -28.703 -13.461 1 97.62 50 GLN B N 1
ATOM 1449 C CA . GLN B 1 50 ? -7.477 -27.25 -13.258 1 97.62 50 GLN B CA 1
ATOM 1450 C C . GLN B 1 50 ? -6.82 -26.859 -11.945 1 97.62 50 GLN B C 1
ATOM 1452 O O . GLN B 1 50 ? -7.125 -27.422 -10.891 1 97.62 50 GLN B O 1
ATOM 1457 N N . TRP B 1 51 ? -5.902 -25.922 -12.109 1 98.19 51 TRP B N 1
ATOM 1458 C CA . TRP B 1 51 ? -5.281 -25.312 -10.938 1 98.19 51 TRP B CA 1
ATOM 1459 C C . TRP B 1 51 ? -5.992 -24.016 -10.555 1 98.19 51 TRP B C 1
ATOM 1461 O O . TRP B 1 51 ? -6.496 -23.297 -11.422 1 98.19 51 TRP B O 1
ATOM 1471 N N . VAL B 1 52 ? -6.035 -23.781 -9.234 1 98.19 52 VAL B N 1
ATOM 1472 C CA . VAL B 1 52 ? -6.512 -22.516 -8.695 1 98.19 52 VAL B CA 1
ATOM 1473 C C . VAL B 1 52 ? -5.453 -21.922 -7.766 1 98.19 52 VAL B C 1
ATOM 1475 O O . VAL B 1 52 ? -5.078 -22.531 -6.766 1 98.19 52 VAL B O 1
ATOM 1478 N N . SER B 1 53 ? -4.914 -20.828 -8.148 1 98.25 53 SER B N 1
ATOM 1479 C CA . SER B 1 53 ? -4.016 -20.031 -7.309 1 98.25 53 SER B CA 1
ATOM 1480 C C . SER B 1 53 ? -4.699 -18.766 -6.801 1 98.25 53 SER B C 1
ATOM 1482 O O . SER B 1 53 ? -5.176 -17.953 -7.59 1 98.25 53 SER B O 1
ATOM 1484 N N . GLU B 1 54 ? -4.738 -18.578 -5.473 1 97.56 54 GLU B N 1
ATOM 1485 C CA . GLU B 1 54 ? -5.438 -17.438 -4.891 1 97.56 54 GLU B CA 1
ATOM 1486 C C . GLU B 1 54 ? -4.539 -16.672 -3.926 1 97.56 54 GLU B C 1
ATOM 1488 O O . GLU B 1 54 ? -3.959 -17.266 -3.012 1 97.56 54 GLU B O 1
ATOM 1493 N N . THR B 1 55 ? -4.305 -15.406 -4.195 1 96.56 55 THR B N 1
ATOM 1494 C CA . THR B 1 55 ?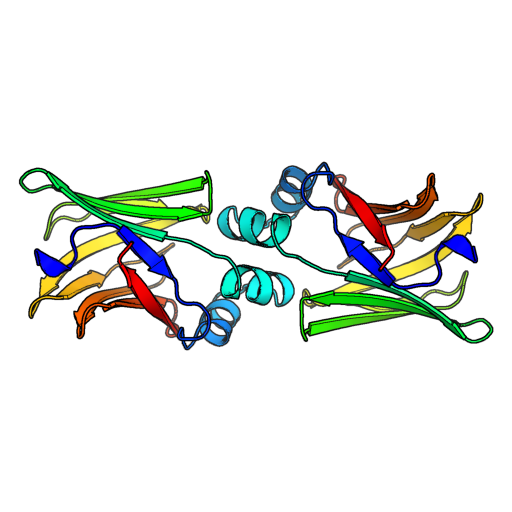 -3.691 -14.477 -3.25 1 96.56 55 THR B CA 1
ATOM 1495 C C . THR B 1 55 ? -4.762 -13.695 -2.498 1 96.56 55 THR B C 1
ATOM 1497 O O . THR B 1 55 ? -5.688 -13.156 -3.107 1 96.56 55 THR B O 1
ATOM 1500 N N . ALA B 1 56 ? -4.664 -13.617 -1.177 1 94.44 56 ALA B N 1
ATOM 1501 C CA . ALA B 1 56 ? -5.699 -12.953 -0.385 1 94.44 56 ALA B CA 1
ATOM 1502 C C . ALA B 1 56 ? -5.09 -11.914 0.55 1 94.44 56 ALA B C 1
ATOM 1504 O O . ALA B 1 56 ? -4.098 -12.18 1.231 1 94.44 56 ALA B O 1
ATOM 1505 N N . TYR B 1 57 ? -5.617 -10.727 0.495 1 89.69 57 TYR B N 1
ATOM 1506 C CA . TYR B 1 57 ? -5.383 -9.609 1.406 1 89.69 57 TYR B CA 1
ATOM 1507 C C . TYR B 1 57 ? -6.609 -9.352 2.273 1 89.69 57 TYR B C 1
ATOM 1509 O O . TYR B 1 57 ? -7.527 -8.641 1.859 1 89.69 57 TYR B O 1
ATOM 1517 N N . GLY B 1 58 ? -6.711 -10.047 3.461 1 83.06 58 GLY B N 1
ATOM 1518 C CA . GLY B 1 58 ? -7.969 -9.961 4.188 1 83.06 58 GLY B CA 1
ATOM 1519 C C . GLY B 1 58 ? -9.156 -10.477 3.391 1 83.06 58 GLY B C 1
ATOM 1520 O O . GLY B 1 58 ? -9.156 -11.633 2.961 1 83.06 58 GLY B O 1
ATOM 1521 N N . GLU B 1 59 ? -10.062 -9.586 3.027 1 84 59 GLU B N 1
ATOM 1522 C CA . GLU B 1 59 ? -11.258 -10.047 2.33 1 84 59 GLU B CA 1
ATOM 1523 C C . GLU B 1 59 ? -11.102 -9.898 0.818 1 84 59 GLU B C 1
ATOM 1525 O O . GLU B 1 59 ? -11.945 -10.383 0.055 1 84 59 GLU B O 1
ATOM 1530 N N . ILE B 1 60 ? -10.039 -9.234 0.368 1 87.19 60 ILE B N 1
ATOM 1531 C CA . ILE B 1 60 ? -9.805 -9.031 -1.057 1 87.19 60 ILE B CA 1
ATOM 1532 C C . ILE B 1 60 ? -9.016 -10.211 -1.621 1 87.19 60 ILE B C 1
ATOM 1534 O O . ILE B 1 60 ? -7.996 -10.617 -1.049 1 87.19 60 ILE B O 1
ATOM 1538 N N . LYS B 1 61 ? -9.578 -10.797 -2.752 1 92.69 61 LYS B N 1
ATOM 1539 C CA . LYS B 1 61 ? -8.938 -11.992 -3.307 1 92.69 61 LYS B CA 1
ATOM 1540 C C . LYS B 1 61 ? -8.641 -11.812 -4.793 1 92.69 61 LYS B C 1
ATOM 1542 O O . LYS B 1 61 ? -9.391 -11.141 -5.508 1 92.69 61 LYS B O 1
ATOM 1547 N N . ASP B 1 62 ? -7.496 -12.281 -5.195 1 95.25 62 ASP B N 1
ATOM 1548 C CA . ASP B 1 62 ? -7.117 -12.484 -6.59 1 95.25 62 ASP B CA 1
ATOM 1549 C C . ASP B 1 62 ? -7.012 -13.969 -6.922 1 95.25 62 ASP B C 1
ATOM 1551 O O . ASP B 1 62 ? -6.133 -14.664 -6.41 1 95.25 62 ASP B O 1
ATOM 1555 N N . THR B 1 63 ? -7.949 -14.469 -7.789 1 97.19 63 THR B N 1
ATOM 1556 C CA . THR B 1 63 ? -8.016 -15.898 -8.062 1 97.19 63 THR B CA 1
ATOM 1557 C C . THR B 1 63 ? -7.68 -16.188 -9.523 1 97.19 63 THR B C 1
ATOM 1559 O O . THR B 1 63 ? -8.398 -15.758 -10.43 1 97.19 63 THR B O 1
ATOM 1562 N N . LEU B 1 64 ? -6.59 -16.844 -9.742 1 98.06 64 LEU B N 1
ATOM 1563 C CA . LEU B 1 64 ? -6.152 -17.297 -11.062 1 98.06 64 LEU B CA 1
ATOM 1564 C C . LEU B 1 64 ? -6.438 -18.781 -11.266 1 98.06 64 LEU B C 1
ATOM 1566 O O . LEU B 1 64 ? -6.023 -19.609 -10.453 1 98.06 64 LEU B O 1
ATOM 1570 N N . LYS B 1 65 ? -7.137 -19.078 -12.273 1 98.38 65 LYS B N 1
ATOM 1571 C CA . LYS B 1 65 ? -7.406 -20.469 -12.664 1 98.38 65 LYS B CA 1
ATOM 1572 C C . LYS B 1 65 ? -6.688 -20.812 -13.961 1 98.38 65 LYS B C 1
ATOM 1574 O O . LYS B 1 65 ? -6.723 -20.047 -14.93 1 98.38 65 LYS B O 1
ATOM 1579 N N . PHE B 1 66 ? -6.078 -21.984 -13.961 1 98.69 66 PHE B N 1
ATOM 1580 C CA . PHE B 1 66 ? -5.328 -22.328 -15.156 1 98.69 66 PHE B CA 1
ATOM 1581 C C . PHE B 1 66 ? -5.156 -23.828 -15.273 1 98.69 66 PHE B C 1
ATOM 1583 O O . PHE B 1 66 ? -5.367 -24.562 -14.312 1 98.69 66 PHE B O 1
ATOM 1590 N N . LYS B 1 67 ? -4.895 -24.25 -16.469 1 98.5 67 LYS B N 1
ATOM 1591 C CA . LYS B 1 67 ? -4.402 -25.594 -16.781 1 98.5 67 LYS B CA 1
ATOM 1592 C C . LYS B 1 67 ? -2.963 -25.547 -17.281 1 98.5 67 LYS B C 1
ATOM 1594 O O . LYS B 1 67 ? -2.58 -24.625 -18 1 98.5 67 LYS B O 1
ATOM 1599 N N . LEU B 1 68 ? -2.236 -26.594 -16.906 1 98.31 68 LEU B N 1
ATOM 1600 C CA . LEU B 1 68 ? -0.828 -26.625 -17.281 1 98.31 68 LEU B CA 1
ATOM 1601 C C . LEU B 1 68 ? -0.67 -26.594 -18.797 1 98.31 68 LEU B C 1
ATOM 1603 O O . LEU B 1 68 ? -1.354 -27.328 -19.516 1 98.31 68 LEU B O 1
ATOM 1607 N N . GLY B 1 69 ? 0.119 -25.703 -19.25 1 98.56 69 GLY B N 1
ATOM 1608 C CA . GLY B 1 69 ? 0.482 -25.641 -20.656 1 98.56 69 GLY B CA 1
ATOM 1609 C C . GLY B 1 69 ? -0.506 -24.859 -21.5 1 98.56 69 GLY B C 1
ATOM 1610 O O . GLY B 1 69 ? -0.293 -24.672 -22.703 1 98.56 69 GLY B O 1
ATOM 1611 N N . GLN B 1 70 ? -1.57 -24.422 -21 1 98.81 70 GLN B N 1
ATOM 1612 C CA . GLN B 1 70 ? -2.578 -23.672 -21.734 1 98.81 70 GLN B CA 1
ATOM 1613 C C . GLN B 1 70 ? -2.488 -22.172 -21.406 1 98.81 70 GLN B C 1
ATOM 1615 O O . GLN B 1 70 ? -2.303 -21.797 -20.25 1 98.81 70 GLN B O 1
ATOM 1620 N N . GLU B 1 71 ? -2.604 -21.375 -22.406 1 98.81 71 GLU B N 1
ATOM 1621 C CA . GLU B 1 71 ? -2.602 -19.938 -22.188 1 98.81 71 GLU B CA 1
ATOM 1622 C C . GLU B 1 71 ? -3.83 -19.5 -21.391 1 98.81 71 GLU B C 1
ATOM 1624 O O . GLU B 1 71 ? -4.934 -19.984 -21.625 1 98.81 71 GLU B O 1
ATOM 1629 N N . VAL B 1 72 ? -3.578 -18.562 -20.547 1 98.75 72 VAL B N 1
ATOM 1630 C CA . VAL B 1 72 ? -4.672 -17.969 -19.781 1 98.75 72 VAL B CA 1
ATOM 1631 C C . VAL B 1 72 ? -4.551 -16.453 -19.797 1 98.75 72 VAL B C 1
ATOM 1633 O O . VAL B 1 72 ? -3.445 -15.914 -19.875 1 98.75 72 VAL B O 1
ATOM 1636 N N . THR B 1 73 ? -5.656 -15.781 -19.828 1 98.44 73 THR B N 1
ATOM 1637 C CA . THR B 1 73 ? -5.762 -14.352 -19.609 1 98.44 73 THR B CA 1
ATOM 1638 C C . THR B 1 73 ? -6.414 -14.062 -18.25 1 98.44 73 THR B C 1
ATOM 1640 O O . THR B 1 73 ? -7.395 -14.711 -17.875 1 98.44 73 THR B O 1
ATOM 1643 N N . HIS B 1 74 ? -5.801 -13.141 -17.547 1 98.06 74 HIS B N 1
ATOM 1644 C CA . HIS B 1 74 ? -6.234 -12.828 -16.188 1 98.06 74 HIS B CA 1
ATOM 1645 C C . HIS B 1 74 ? -6.102 -11.336 -15.898 1 98.06 74 HIS B C 1
ATOM 1647 O O . HIS B 1 74 ? -5.133 -10.703 -16.328 1 98.06 74 HIS B O 1
ATOM 1653 N N . THR B 1 75 ? -7.078 -10.805 -15.297 1 95.56 75 THR B N 1
ATOM 1654 C CA . THR B 1 75 ? -6.941 -9.461 -14.75 1 95.56 75 THR B CA 1
ATOM 1655 C C . THR B 1 75 ? -6.531 -9.508 -13.281 1 95.56 75 THR B C 1
ATOM 1657 O O . THR B 1 75 ? -7.262 -10.047 -12.445 1 95.56 75 THR B O 1
ATOM 1660 N N . THR B 1 76 ? -5.344 -8.945 -12.969 1 91.38 76 THR B N 1
ATOM 1661 C CA . THR B 1 76 ? -4.828 -8.984 -11.602 1 91.38 76 THR B CA 1
ATOM 1662 C C . THR B 1 76 ? -5.598 -8.023 -10.703 1 91.38 76 THR B C 1
ATOM 1664 O O . THR B 1 76 ? -6.371 -7.191 -11.195 1 91.38 76 THR B O 1
ATOM 1667 N N . LEU B 1 77 ? -5.383 -8.148 -9.469 1 83.75 77 LEU B N 1
ATOM 1668 C CA . LEU B 1 77 ? -5.984 -7.25 -8.484 1 83.75 77 LEU B CA 1
ATOM 1669 C C . LEU B 1 77 ? -5.57 -5.805 -8.75 1 83.75 77 LEU B C 1
ATOM 1671 O O . LEU B 1 77 ? -6.301 -4.875 -8.398 1 83.75 77 LEU B O 1
ATOM 1675 N N . ARG B 1 78 ? -4.473 -5.582 -9.445 1 82.06 78 ARG B N 1
ATOM 1676 C CA . ARG B 1 78 ? -3.967 -4.238 -9.727 1 82.06 78 ARG B CA 1
ATOM 1677 C C . ARG B 1 78 ? -4.5 -3.719 -11.055 1 82.06 78 ARG B C 1
ATOM 1679 O O . ARG B 1 78 ? -4.062 -2.67 -11.539 1 82.06 78 ARG B O 1
ATOM 1686 N N . GLY B 1 79 ? -5.391 -4.52 -11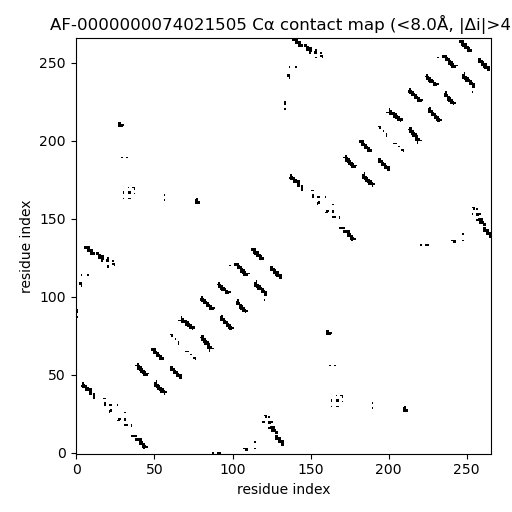.656 1 85 79 GLY B N 1
ATOM 1687 C CA . GLY B 1 79 ? -6.031 -4.086 -12.891 1 85 79 GLY B CA 1
ATOM 1688 C C . GLY B 1 79 ? -5.168 -4.297 -14.117 1 85 79 GLY B C 1
ATOM 1689 O O . GLY B 1 79 ? -5.402 -3.686 -15.164 1 85 79 GLY B O 1
ATOM 1690 N N . LYS B 1 80 ? -4.203 -5.059 -13.969 1 90.62 80 LYS B N 1
ATOM 1691 C CA . LYS B 1 80 ? -3.314 -5.316 -15.094 1 90.62 80 LYS B CA 1
ATOM 1692 C C . LYS B 1 80 ? -3.707 -6.602 -15.82 1 90.62 80 LYS B C 1
ATOM 1694 O O . LYS B 1 80 ? -4.125 -7.574 -15.188 1 90.62 80 LYS B O 1
ATOM 1699 N N . SER B 1 81 ? -3.516 -6.594 -17.094 1 96.81 81 SER B N 1
ATOM 1700 C CA . SER B 1 81 ? -3.814 -7.77 -17.906 1 96.81 81 SER B CA 1
ATOM 1701 C C . SER B 1 81 ? -2.625 -8.719 -17.969 1 96.81 81 SER B C 1
ATOM 1703 O O . SER B 1 81 ? -1.573 -8.383 -18.516 1 96.81 81 SER B O 1
ATOM 1705 N N . LEU B 1 82 ? -2.826 -9.859 -17.391 1 97.81 82 LEU B N 1
ATOM 1706 C CA . LEU B 1 82 ? -1.819 -10.914 -17.453 1 97.81 82 LEU B CA 1
ATOM 1707 C C . LEU B 1 82 ? -2.184 -11.961 -18.5 1 97.81 82 LEU B C 1
ATOM 1709 O O . LEU B 1 82 ? -3.295 -12.492 -18.484 1 97.81 82 LEU B O 1
ATOM 1713 N N . VAL B 1 83 ? -1.342 -12.195 -19.422 1 98.81 83 VAL B N 1
ATOM 1714 C CA . VAL B 1 83 ? -1.452 -13.266 -20.406 1 98.81 83 VAL B CA 1
ATOM 1715 C C . VAL B 1 83 ? -0.247 -14.195 -20.297 1 98.81 83 VAL B C 1
ATOM 1717 O O . VAL B 1 83 ? 0.894 -13.766 -20.484 1 98.81 83 VAL B O 1
ATOM 1720 N N . GLY B 1 84 ? -0.497 -15.43 -19.922 1 98.75 84 GLY B N 1
ATOM 1721 C CA . GLY B 1 84 ? 0.661 -16.281 -19.703 1 98.75 84 GLY B CA 1
ATOM 1722 C C . GLY B 1 84 ? 0.317 -17.75 -19.656 1 98.75 84 GLY B C 1
ATOM 1723 O O . GLY B 1 84 ? -0.838 -18.141 -19.859 1 98.75 84 GLY B O 1
ATOM 1724 N N . THR B 1 85 ? 1.315 -18.578 -19.547 1 98.88 85 THR B N 1
ATOM 1725 C CA . THR B 1 85 ? 1.234 -20.031 -19.391 1 98.88 85 THR B CA 1
ATOM 1726 C C . THR B 1 85 ? 1.966 -20.469 -18.125 1 98.88 85 THR B C 1
ATOM 1728 O O . THR B 1 85 ? 2.961 -19.859 -17.734 1 98.88 85 THR B O 1
ATOM 1731 N N . PHE B 1 86 ? 1.438 -21.531 -17.562 1 98.81 86 PHE B N 1
ATOM 1732 C CA . PHE B 1 86 ? 2.029 -22.125 -16.359 1 98.81 86 PHE B CA 1
ATOM 1733 C C . PHE B 1 86 ? 2.334 -23.594 -16.578 1 98.81 86 PHE B C 1
ATOM 1735 O O . PHE B 1 86 ? 1.55 -24.312 -17.203 1 98.81 86 PHE B O 1
ATOM 1742 N N . ASN B 1 87 ? 3.451 -23.984 -16.062 1 98.62 87 ASN B N 1
ATOM 1743 C CA . ASN B 1 87 ? 3.916 -25.359 -16.203 1 98.62 87 ASN B CA 1
ATOM 1744 C C . ASN B 1 87 ? 4.602 -25.844 -14.922 1 98.62 87 ASN B C 1
ATOM 1746 O O . ASN B 1 87 ? 4.969 -25.031 -14.062 1 98.62 87 ASN B O 1
ATOM 1750 N N . ILE B 1 88 ? 4.699 -27.109 -14.836 1 97.69 88 ILE B N 1
ATOM 1751 C CA . ILE B 1 88 ? 5.52 -27.719 -13.797 1 97.69 88 ILE B CA 1
ATOM 1752 C C . ILE B 1 88 ? 6.84 -28.203 -14.398 1 97.69 88 ILE B C 1
ATOM 1754 O O . ILE B 1 88 ? 6.844 -28.969 -15.352 1 97.69 88 ILE B O 1
ATOM 1758 N N . LYS B 1 89 ? 7.828 -27.594 -13.898 1 97.06 89 LYS B N 1
ATOM 1759 C CA . LYS B 1 89 ? 9.18 -27.984 -14.273 1 97.06 89 LYS B CA 1
ATOM 1760 C C . LYS B 1 89 ? 10.047 -28.25 -13.039 1 97.06 89 LYS B C 1
ATOM 1762 O O . LYS B 1 89 ? 10.164 -27.375 -12.172 1 97.06 89 LYS B O 1
ATOM 1767 N N . ASP B 1 90 ? 10.711 -29.484 -12.922 1 95.19 90 ASP B N 1
ATOM 1768 C CA . ASP B 1 90 ? 11.586 -29.844 -11.812 1 95.19 90 ASP B CA 1
ATOM 1769 C C . ASP B 1 90 ? 10.906 -29.594 -10.469 1 95.19 90 ASP B C 1
ATOM 1771 O O . ASP B 1 90 ? 11.492 -28.984 -9.57 1 95.19 90 ASP B O 1
ATOM 1775 N N . ASN B 1 91 ? 9.695 -29.906 -10.43 1 93.94 91 ASN B N 1
ATOM 1776 C CA . ASN B 1 91 ? 8.867 -29.828 -9.227 1 93.94 91 ASN B CA 1
ATOM 1777 C C . ASN B 1 91 ? 8.602 -28.375 -8.828 1 93.94 91 ASN B C 1
ATOM 1779 O O . ASN B 1 91 ? 8.383 -28.078 -7.652 1 93.94 91 ASN B O 1
ATOM 1783 N N . LYS B 1 92 ? 8.688 -27.516 -9.734 1 98 92 LYS B N 1
ATOM 1784 C CA . LYS B 1 92 ? 8.359 -26.109 -9.547 1 98 92 LYS B CA 1
ATOM 1785 C C . LYS B 1 92 ? 7.23 -25.672 -10.477 1 98 92 LYS B C 1
ATOM 1787 O O . LYS B 1 92 ? 7.188 -26.062 -11.641 1 98 92 LYS B O 1
ATOM 1792 N N . LEU B 1 93 ? 6.277 -24.953 -9.906 1 98.62 93 LEU B N 1
ATOM 1793 C CA . LEU B 1 93 ? 5.316 -24.266 -10.758 1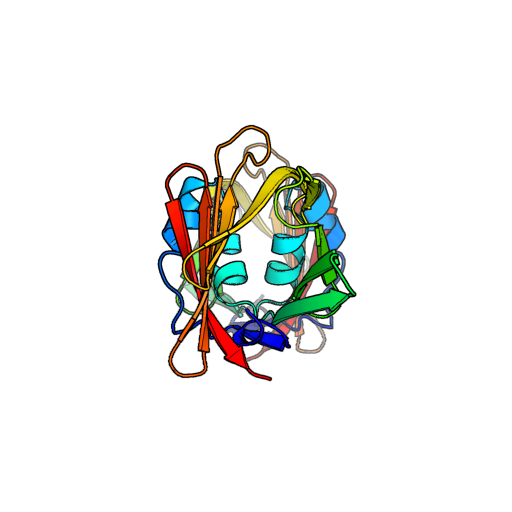 98.62 93 LEU B CA 1
ATOM 1794 C C . LEU B 1 93 ? 5.934 -23.016 -11.375 1 98.62 93 LEU B C 1
ATOM 1796 O O . LEU B 1 93 ? 6.27 -22.062 -10.656 1 98.62 93 LEU B O 1
ATOM 1800 N N . VAL B 1 94 ? 6.129 -23.031 -12.703 1 98.81 94 VAL B N 1
ATOM 1801 C CA . VAL B 1 94 ? 6.762 -21.922 -13.391 1 98.81 94 VAL B CA 1
ATOM 1802 C C . VAL B 1 94 ? 5.758 -21.25 -14.336 1 98.81 94 VAL B C 1
ATOM 1804 O O . VAL B 1 94 ? 4.949 -21.938 -14.969 1 98.81 94 VAL B O 1
ATOM 1807 N N . GLY B 1 95 ? 5.707 -19.984 -14.312 1 98.75 95 GLY B N 1
ATOM 1808 C CA . GLY B 1 95 ? 4.867 -19.188 -15.195 1 98.75 95 GLY B CA 1
ATOM 1809 C C . GLY B 1 95 ? 5.645 -18.172 -16.016 1 98.75 95 GLY B C 1
ATOM 1810 O O . GLY B 1 95 ? 6.668 -17.656 -15.555 1 98.75 95 GLY B O 1
ATOM 1811 N N . SER B 1 96 ? 5.16 -17.875 -17.203 1 98.75 96 SER B N 1
ATOM 1812 C CA . SER B 1 96 ? 5.75 -16.828 -18.031 1 98.75 96 SER B CA 1
ATOM 1813 C C . SER B 1 96 ? 4.727 -16.25 -19 1 98.75 96 SER B C 1
ATOM 1815 O O . SER B 1 96 ? 3.711 -16.891 -19.297 1 98.75 96 SER B O 1
ATOM 1817 N N . GLY B 1 97 ? 4.965 -15.062 -19.422 1 98.56 97 GLY B N 1
ATOM 1818 C CA . GLY B 1 97 ? 4.102 -14.312 -20.328 1 98.56 97 GLY B CA 1
ATOM 1819 C C . GLY B 1 97 ? 4.309 -12.812 -20.234 1 98.56 97 GLY B C 1
ATOM 1820 O O . GLY B 1 97 ? 5.449 -12.344 -20.203 1 98.56 97 GLY B O 1
ATOM 1821 N N . THR B 1 98 ? 3.154 -12.062 -20.297 1 98.38 98 THR B N 1
ATOM 1822 C CA . THR B 1 98 ? 3.248 -10.617 -20.172 1 98.38 98 THR B CA 1
ATOM 1823 C C . THR B 1 98 ? 2.184 -10.086 -19.219 1 98.38 98 THR B C 1
ATOM 1825 O O . THR B 1 98 ? 1.124 -10.695 -19.062 1 98.38 98 THR B O 1
ATOM 1828 N N . GLU B 1 99 ? 2.508 -9.094 -18.516 1 96.94 99 GLU B N 1
ATOM 1829 C CA . GLU B 1 99 ? 1.566 -8.234 -17.797 1 96.94 99 GLU B CA 1
ATOM 1830 C C . GLU B 1 99 ? 1.516 -6.84 -18.406 1 96.94 99 GLU B C 1
ATOM 1832 O O . GLU B 1 99 ? 2.496 -6.094 -18.344 1 96.94 99 GLU B O 1
ATOM 1837 N N . ASP B 1 100 ? 0.397 -6.531 -18.969 1 95.5 100 ASP B N 1
ATOM 1838 C CA . ASP B 1 100 ? 0.267 -5.293 -19.719 1 95.5 100 ASP B CA 1
ATOM 1839 C C . ASP B 1 100 ? 1.381 -5.168 -20.766 1 95.5 100 ASP B C 1
ATOM 1841 O O . ASP B 1 100 ? 2.004 -4.113 -20.891 1 95.5 100 ASP B O 1
ATOM 1845 N N . GLY B 1 101 ? 1.673 -6.27 -21.297 1 97.06 101 GLY B N 1
ATOM 1846 C CA . GLY B 1 101 ? 2.637 -6.305 -22.391 1 97.06 101 GLY B CA 1
ATOM 1847 C C . GLY B 1 101 ? 4.074 -6.375 -21.906 1 97.06 101 GLY B C 1
ATOM 1848 O O . GLY B 1 101 ? 4.996 -6.504 -22.719 1 97.06 101 GLY B O 1
ATOM 1849 N N . ILE B 1 102 ? 4.336 -6.285 -20.656 1 97.06 102 ILE B N 1
ATOM 1850 C CA . ILE B 1 102 ? 5.676 -6.367 -20.078 1 97.06 102 ILE B CA 1
ATOM 1851 C C . ILE B 1 102 ? 6 -7.816 -19.719 1 97.06 102 ILE B C 1
ATOM 1853 O O . ILE B 1 102 ? 5.203 -8.492 -19.078 1 97.06 102 ILE B O 1
ATOM 1857 N N . PRO B 1 103 ? 7.148 -8.297 -20.141 1 98.12 103 PRO B N 1
ATOM 1858 C CA . PRO B 1 103 ? 7.469 -9.688 -19.828 1 98.12 103 PRO B CA 1
ATOM 1859 C C . PRO B 1 103 ? 7.484 -9.969 -18.328 1 98.12 103 PRO B C 1
ATOM 1861 O O . PRO B 1 103 ? 7.992 -9.156 -17.547 1 98.12 103 PRO B O 1
ATOM 1864 N N . PHE B 1 104 ? 6.895 -11.102 -17.938 1 98.38 104 PHE B N 1
ATOM 1865 C CA . PHE B 1 104 ? 6.988 -11.555 -16.547 1 98.38 104 PHE B CA 1
ATOM 1866 C C . PHE B 1 104 ? 7.402 -13.016 -16.484 1 98.38 104 PHE B C 1
ATOM 1868 O O . PHE B 1 104 ? 7.301 -13.742 -17.484 1 98.38 104 PHE B O 1
ATOM 1875 N N . SER B 1 105 ? 7.902 -13.469 -15.344 1 98.75 105 SER B N 1
ATOM 1876 C CA . SER B 1 105 ? 8.094 -14.875 -14.984 1 98.75 105 SER B CA 1
ATOM 1877 C C . SER B 1 105 ? 7.812 -15.117 -13.508 1 98.75 105 SER B C 1
ATOM 1879 O O . SER B 1 105 ? 7.898 -14.188 -12.695 1 98.75 105 SER B O 1
ATOM 1881 N N . SER B 1 106 ? 7.395 -16.266 -13.242 1 98.81 106 SER B N 1
ATOM 1882 C CA . SER B 1 106 ? 7.145 -16.656 -11.859 1 98.81 106 SER B CA 1
ATOM 1883 C C . SER B 1 106 ? 7.664 -18.062 -11.586 1 98.81 106 SER B C 1
ATOM 1885 O O . SER B 1 106 ? 7.867 -18.859 -12.508 1 98.81 106 SER B O 1
ATOM 1887 N N . CYS B 1 107 ? 7.918 -18.375 -10.344 1 98.81 107 CYS B N 1
ATOM 1888 C CA . CYS B 1 107 ? 8.375 -19.688 -9.898 1 98.81 107 CYS B CA 1
ATOM 1889 C C . CYS B 1 107 ? 7.961 -19.938 -8.453 1 98.81 107 CYS B C 1
ATOM 1891 O O . CYS B 1 107 ? 8.367 -19.219 -7.543 1 98.81 107 CYS B O 1
ATOM 1893 N N . ASP B 1 108 ? 7.133 -20.891 -8.234 1 98.69 108 ASP B N 1
ATOM 1894 C CA . ASP B 1 108 ? 6.688 -21.312 -6.906 1 98.69 108 ASP B CA 1
ATOM 1895 C C . ASP B 1 108 ? 7.109 -22.75 -6.609 1 98.69 108 ASP B C 1
ATOM 1897 O O . ASP B 1 108 ? 6.867 -23.641 -7.414 1 98.69 108 ASP B O 1
ATOM 1901 N N . TYR B 1 109 ? 7.715 -22.984 -5.461 1 98.56 109 TYR B N 1
ATOM 1902 C CA . TYR B 1 109 ? 8.039 -24.344 -5.051 1 98.56 109 TYR B CA 1
ATOM 1903 C C . TYR B 1 109 ? 8.188 -24.438 -3.539 1 98.56 109 TYR B C 1
ATOM 1905 O O . TYR B 1 109 ? 8.383 -23.422 -2.863 1 98.56 109 TYR B O 1
ATOM 1913 N N . VAL B 1 110 ? 8.102 -25.656 -3.014 1 98.5 110 VAL B N 1
ATOM 1914 C CA . VAL B 1 110 ? 8.211 -25.891 -1.579 1 98.5 110 VAL B CA 1
ATOM 1915 C C . VAL B 1 110 ? 9.555 -26.547 -1.265 1 98.5 110 VAL B C 1
ATOM 1917 O O . VAL B 1 110 ? 9.961 -27.516 -1.929 1 98.5 110 VAL B O 1
ATOM 1920 N N . ALA B 1 111 ? 10.281 -25.953 -0.439 1 97.31 111 ALA B N 1
ATOM 1921 C CA . ALA B 1 111 ? 11.523 -26.5 0.101 1 97.31 111 ALA B CA 1
ATOM 1922 C C . ALA B 1 111 ? 11.609 -26.281 1.606 1 97.31 111 ALA B C 1
ATOM 1924 O O . ALA B 1 111 ? 11.305 -25.188 2.096 1 97.31 111 ALA B O 1
ATOM 1925 N N . ASP B 1 112 ? 12 -27.328 2.389 1 96.31 112 ASP B N 1
ATOM 1926 C CA . ASP B 1 112 ? 12.18 -27.25 3.834 1 96.31 112 ASP B CA 1
ATOM 1927 C C . ASP B 1 112 ? 10.906 -26.75 4.523 1 96.31 112 ASP B C 1
ATOM 1929 O O . ASP B 1 112 ? 10.969 -25.906 5.41 1 96.31 112 ASP B O 1
ATOM 1933 N N . GLY B 1 113 ? 9.812 -27.125 4.027 1 96.94 113 GLY B N 1
ATOM 1934 C CA . GLY B 1 113 ? 8.523 -26.875 4.652 1 96.94 113 GLY B CA 1
ATOM 1935 C C . GLY B 1 113 ? 7.996 -25.469 4.41 1 96.94 113 GLY B C 1
ATOM 1936 O O . GLY B 1 113 ? 6.984 -25.078 4.988 1 96.94 113 GLY B O 1
ATOM 1937 N N . LYS B 1 114 ? 8.617 -24.75 3.547 1 98.25 114 LYS B N 1
ATOM 1938 C CA . LYS B 1 114 ? 8.18 -23.391 3.236 1 98.25 114 LYS B CA 1
ATOM 1939 C C . LYS B 1 114 ? 7.969 -23.219 1.737 1 98.25 114 LYS B C 1
ATOM 1941 O O . LYS B 1 114 ? 8.641 -23.859 0.927 1 98.25 114 LYS B O 1
ATOM 1946 N N . LEU B 1 115 ? 6.996 -22.406 1.401 1 98.75 115 LEU B N 1
ATOM 1947 C CA . LEU B 1 115 ? 6.797 -22 0.012 1 98.75 115 LEU B CA 1
ATOM 1948 C C . LEU B 1 115 ? 7.754 -20.875 -0.375 1 98.75 115 LEU B C 1
ATOM 1950 O O . LEU B 1 115 ? 7.84 -19.859 0.318 1 98.75 115 LEU B O 1
ATOM 1954 N N . ARG B 1 116 ? 8.477 -21.094 -1.404 1 98.69 116 ARG B N 1
ATOM 1955 C CA . ARG B 1 116 ? 9.266 -20.062 -2.055 1 98.69 116 ARG B CA 1
ATOM 1956 C C . ARG B 1 116 ? 8.609 -19.594 -3.35 1 98.69 116 ARG B C 1
ATOM 1958 O O . ARG B 1 116 ? 8.406 -20.391 -4.266 1 98.69 116 ARG B O 1
ATOM 1965 N N . ALA B 1 117 ? 8.25 -18.328 -3.352 1 98.62 117 ALA B N 1
ATOM 1966 C CA . ALA B 1 117 ? 7.582 -17.75 -4.52 1 98.62 117 ALA B CA 1
ATOM 1967 C C . ALA B 1 117 ? 8.375 -16.578 -5.074 1 98.62 117 ALA B C 1
ATOM 1969 O O . ALA B 1 117 ? 8.789 -15.68 -4.324 1 98.62 117 ALA B O 1
ATOM 1970 N N . ALA B 1 118 ? 8.617 -16.609 -6.363 1 98.69 118 ALA B N 1
ATOM 1971 C CA . ALA B 1 118 ? 9.305 -15.5 -7.016 1 98.69 118 ALA B CA 1
ATOM 1972 C C . ALA B 1 118 ? 8.508 -14.977 -8.203 1 98.69 118 ALA B C 1
ATOM 1974 O O . ALA B 1 118 ? 7.898 -15.758 -8.938 1 98.69 118 ALA B O 1
ATOM 1975 N N . PHE B 1 119 ? 8.516 -13.695 -8.312 1 98.31 119 PHE B N 1
ATOM 1976 C CA . PHE B 1 119 ? 7.875 -13.031 -9.445 1 98.31 119 PHE B CA 1
ATOM 1977 C C . PHE B 1 119 ? 8.781 -11.953 -10.023 1 98.31 119 PHE B C 1
ATOM 1979 O O . PHE B 1 119 ? 9.312 -11.117 -9.289 1 98.31 119 PHE B O 1
ATOM 1986 N N . THR B 1 120 ? 9.031 -12.047 -11.32 1 98.56 120 THR B N 1
ATOM 1987 C CA . THR B 1 120 ? 9.859 -11.078 -12.039 1 98.56 120 THR B CA 1
ATOM 1988 C C . THR B 1 120 ? 9.023 -10.273 -13.031 1 98.56 120 THR B C 1
ATOM 1990 O O . THR B 1 120 ? 8.242 -10.852 -13.789 1 98.56 120 THR B O 1
ATOM 1993 N N . LEU B 1 121 ? 9.148 -9.016 -12.977 1 97.5 121 LEU B N 1
ATOM 1994 C CA . LEU B 1 121 ? 8.531 -8.078 -13.906 1 97.5 121 LEU B CA 1
ATOM 1995 C C . LEU B 1 121 ? 9.477 -6.934 -14.242 1 97.5 121 LEU B C 1
ATOM 1997 O O . LEU B 1 121 ? 10.125 -6.375 -13.352 1 97.5 121 LEU B O 1
ATOM 2001 N N . ASN B 1 122 ? 9.523 -6.656 -15.508 1 94.56 122 ASN B N 1
ATOM 2002 C CA . ASN B 1 122 ? 10.391 -5.562 -15.945 1 94.56 122 ASN B CA 1
ATOM 2003 C C . ASN B 1 122 ? 11.805 -5.719 -15.406 1 94.56 122 ASN B C 1
ATOM 2005 O O . ASN B 1 122 ? 12.422 -4.746 -14.961 1 94.56 122 ASN B O 1
ATOM 2009 N N . GLY B 1 123 ? 12.273 -6.918 -15.234 1 95.88 123 GLY B N 1
ATOM 2010 C CA . GLY B 1 123 ? 13.648 -7.234 -14.875 1 95.88 123 GLY B CA 1
ATOM 2011 C C . GLY B 1 123 ? 13.898 -7.219 -13.383 1 95.88 123 GLY B C 1
ATOM 2012 O O . GLY B 1 123 ? 15.008 -7.508 -12.93 1 95.88 123 GLY B O 1
ATOM 2013 N N . ALA B 1 124 ? 12.953 -6.879 -12.578 1 98 124 ALA B N 1
ATOM 2014 C CA . ALA B 1 124 ? 13.086 -6.895 -11.125 1 98 124 ALA B CA 1
ATOM 2015 C C . ALA B 1 124 ? 12.32 -8.062 -10.516 1 98 124 ALA B C 1
ATOM 2017 O O . ALA B 1 124 ? 11.211 -8.383 -10.945 1 98 124 ALA B O 1
ATOM 2018 N N . THR B 1 125 ? 12.984 -8.695 -9.5 1 98.56 125 THR B N 1
ATOM 2019 C CA . THR B 1 125 ? 12.406 -9.906 -8.945 1 98.56 125 THR B CA 1
ATOM 2020 C C . THR B 1 125 ? 12.031 -9.711 -7.477 1 98.56 125 THR B C 1
ATOM 2022 O O . THR B 1 125 ? 12.828 -9.188 -6.691 1 98.56 125 THR B O 1
ATOM 2025 N N . ALA B 1 126 ? 10.758 -10 -7.156 1 98.12 126 ALA B N 1
ATOM 2026 C CA . ALA B 1 126 ? 10.312 -10.156 -5.773 1 98.12 126 ALA B CA 1
ATOM 2027 C C . ALA B 1 126 ? 10.344 -11.617 -5.344 1 98.12 126 ALA B C 1
ATOM 2029 O O . ALA B 1 126 ? 9.844 -12.492 -6.059 1 98.12 126 ALA B O 1
ATOM 2030 N N . LYS B 1 127 ? 10.953 -11.93 -4.148 1 98.62 127 LYS B N 1
ATOM 2031 C CA . LYS B 1 127 ? 11.008 -13.281 -3.6 1 98.62 127 LYS B CA 1
ATOM 2032 C C . LYS B 1 127 ? 10.32 -13.352 -2.242 1 98.62 127 LYS B C 1
ATOM 2034 O O . LYS B 1 127 ? 10.695 -12.641 -1.309 1 98.62 127 LYS B O 1
ATOM 2039 N N . PHE B 1 128 ? 9.375 -14.195 -2.166 1 98.44 128 PHE B N 1
ATOM 2040 C CA . PHE B 1 128 ? 8.602 -14.344 -0.941 1 98.44 128 PHE B CA 1
ATOM 2041 C C . PHE B 1 128 ? 8.867 -15.695 -0.292 1 98.44 128 PHE B C 1
ATOM 2043 O O . PHE B 1 128 ? 9 -16.703 -0.985 1 98.44 128 PHE B O 1
ATOM 2050 N N . LEU B 1 129 ? 8.977 -15.617 0.974 1 98.69 129 LEU B N 1
ATOM 2051 C CA . LEU B 1 129 ? 8.93 -16.828 1.792 1 98.69 129 LEU B CA 1
ATOM 2052 C C . LEU B 1 129 ? 7.613 -16.906 2.559 1 98.69 129 LEU B C 1
ATOM 2054 O O . LEU B 1 129 ? 7.164 -15.922 3.137 1 98.69 129 LEU B O 1
ATOM 2058 N N . LEU B 1 130 ? 6.992 -18.078 2.439 1 98.75 130 LEU B N 1
ATOM 2059 C CA . LEU B 1 130 ? 5.703 -18.25 3.1 1 98.75 130 LEU B CA 1
ATOM 2060 C C . LEU B 1 130 ? 5.676 -19.531 3.926 1 98.75 130 LEU B C 1
ATOM 2062 O O . LEU B 1 130 ? 6.277 -20.547 3.537 1 98.75 130 LEU B O 1
ATOM 2066 N N . ARG B 1 131 ? 4.977 -19.453 4.969 1 98.75 131 ARG B N 1
ATOM 2067 C CA . ARG B 1 131 ? 4.797 -20.625 5.812 1 98.75 131 ARG B CA 1
ATOM 2068 C C . ARG B 1 131 ? 3.424 -21.25 5.602 1 98.75 131 ARG B C 1
ATOM 2070 O O . ARG B 1 131 ? 2.455 -20.547 5.309 1 98.75 131 ARG B O 1
ATOM 2077 N N . LYS B 1 132 ? 3.352 -22.469 5.918 1 98.25 132 LYS B N 1
ATOM 2078 C CA . LYS B 1 132 ? 2.074 -23.172 5.785 1 98.25 132 LYS B CA 1
ATOM 2079 C C . LYS B 1 132 ? 1.131 -22.812 6.93 1 98.25 132 LYS B C 1
ATOM 2081 O O . LYS B 1 132 ? 1.557 -22.688 8.078 1 98.25 132 LYS B O 1
ATOM 2086 N N . VAL B 1 133 ? -0.127 -22.719 6.621 1 97.88 133 VAL B N 1
ATOM 2087 C CA . VAL B 1 133 ? -1.118 -22.406 7.645 1 97.88 133 VAL B CA 1
ATOM 2088 C C . VAL B 1 133 ? -2.365 -23.266 7.434 1 97.88 133 VAL B C 1
ATOM 2090 O O . VAL B 1 133 ? -2.631 -23.719 6.32 1 97.88 133 VAL B O 1
#

InterPro domains:
  IPR012674 Calycin [G3DSA:2.40.128.20] (1-133)
  IPR012674 Calycin [SSF50814] (1-133)

Nearest PDB structures (foldseek):
  6xvr-assembly1_A  TM=9.086E-01  e=6.692E-10  Homo sapiens
  5n4m-assembly1_A  TM=9.070E-01  e=1.113E-09  Homo sapiens
  6xvy-assembly1_B  TM=9.018E-01  e=9.557E-10  Homo sapiens
  5bvs-assembly2_B  TM=8.986E-01  e=7.041E-10  Pygoscelis papua
  7yf1-assembly1_A  TM=9.035E-01  e=1.058E-09  Mus musculus

Foldseek 3Di:
DVLQAAKWKWDLVPKDQQLVQCVLVPHDPVVSVCVSPAIKMWHWDDDPQKIWIWIDRPPDIAIDIDGAPDWDWGQGPVRWIDIWHWHADPQWIKIWDDTNHWTKIKIWHDDPQWIWIWIDTPRGIIITIIHGD/DVLQAAKWKWDLVPKDQQLVQCVLVPHDPVVSVCVSPAIKMWHWDDDPQKIWIWIDRPPDIAIDIDGAPDWDWGQGPVRWIFIWHWHADPQWIKIWDDTNHWTKIKIWHDDPQWIWIWIDTPRGIIITIIHGD

pLDDT: mean 95.19, std 4.85, range [74.06, 98.88]